Protein AF-A0A1G1JTP4-F1 (afdb_monomer)

pLDDT: mean 82.3, std 13.83, range [36.94, 96.62]

Radius of gyration: 21.4 Å; Cα contacts (8 Å, |Δi|>4): 480; chains: 1; bounding box: 62×41×63 Å

Mean predicted aligned error: 9.39 Å

Secondary structure (DSSP, 8-state):
-HHHHHHHHHHHHHHHHHHHS-EE-TTHHHHHHHHHHHHHTSEEEEES-EEETTTEEEESEEEEESSTTSPPEEE-SEEEEEEE--SSSS--EEEEEEEEEEEE-HHHHHTTT-TTTTTTGGGGSPEEEEEEEEEEEEETTEEEEEEEEEE-SSEEEEEEEEEETTEEEEEEEEEEE-HHHHTTS-HHHHTTSEE-STT-EEEEEEEETTEEEEEETTEEEEEEE--

Structure (mmCIF, N/CA/C/O backbone):
data_AF-A0A1G1JTP4-F1
#
_entry.id   AF-A0A1G1JTP4-F1
#
loop_
_atom_site.group_PDB
_atom_site.id
_atom_site.type_symbol
_atom_site.label_atom_id
_atom_site.label_alt_id
_atom_site.label_comp_id
_atom_site.label_asym_id
_atom_site.label_entity_id
_atom_site.label_seq_id
_atom_site.pdbx_PDB_ins_code
_atom_site.Cartn_x
_atom_site.Cartn_y
_atom_site.Cartn_z
_atom_site.occupancy
_atom_site.B_iso_or_equiv
_atom_site.auth_seq_id
_atom_site.auth_comp_id
_atom_site.auth_asym_id
_atom_site.auth_atom_id
_atom_site.pdbx_PDB_model_num
ATOM 1 N N . MET A 1 1 ? 39.383 2.742 -32.767 1.00 60.97 1 MET A N 1
ATOM 2 C CA . MET A 1 1 ? 38.829 3.990 -32.183 1.00 60.97 1 MET A CA 1
ATOM 3 C C . MET A 1 1 ? 37.513 4.452 -32.817 1.00 60.97 1 MET A C 1
ATOM 5 O O . MET A 1 1 ? 36.601 4.729 -32.057 1.00 60.97 1 MET A O 1
ATOM 9 N N . ARG A 1 2 ? 37.347 4.487 -34.152 1.00 68.12 2 ARG A N 1
ATOM 10 C CA . ARG A 1 2 ? 36.117 5.014 -34.799 1.00 68.12 2 ARG A CA 1
ATOM 11 C C . ARG A 1 2 ? 34.811 4.278 -34.439 1.00 68.12 2 ARG A C 1
ATOM 13 O O . ARG A 1 2 ? 33.794 4.927 -34.240 1.00 68.12 2 ARG A O 1
ATOM 20 N N . ILE A 1 3 ? 34.850 2.952 -34.289 1.00 78.31 3 ILE A N 1
ATOM 21 C CA . ILE A 1 3 ? 33.669 2.136 -33.933 1.00 78.31 3 ILE A CA 1
ATOM 22 C C . ILE A 1 3 ? 33.169 2.456 -32.515 1.00 78.31 3 ILE A C 1
ATOM 24 O O . ILE A 1 3 ? 31.969 2.576 -32.296 1.00 78.31 3 ILE A O 1
ATOM 28 N N . LEU A 1 4 ? 34.089 2.668 -31.568 1.00 78.38 4 LEU A N 1
ATOM 29 C CA . LEU A 1 4 ? 33.750 3.006 -30.184 1.00 78.38 4 LEU A CA 1
ATOM 30 C C . LEU A 1 4 ? 33.067 4.379 -30.095 1.00 78.38 4 LEU A C 1
ATOM 32 O O . LEU A 1 4 ? 32.073 4.526 -29.395 1.00 78.38 4 LEU A O 1
ATOM 36 N N . SER A 1 5 ? 33.554 5.366 -30.851 1.00 79.06 5 SER A N 1
ATOM 37 C CA . SER A 1 5 ? 32.953 6.704 -30.907 1.00 79.06 5 SER A CA 1
ATOM 38 C C . SER A 1 5 ? 31.545 6.693 -31.511 1.00 79.06 5 SER A C 1
ATOM 40 O O . SER A 1 5 ? 30.666 7.386 -31.007 1.00 79.06 5 SER A O 1
ATOM 42 N N . ILE A 1 6 ? 31.310 5.878 -32.547 1.00 82.62 6 ILE A N 1
ATOM 43 C CA . ILE A 1 6 ? 29.983 5.710 -33.161 1.00 82.62 6 ILE A CA 1
ATOM 44 C C . ILE A 1 6 ? 29.019 5.025 -32.185 1.00 82.62 6 ILE A C 1
ATOM 46 O O . ILE A 1 6 ? 27.882 5.466 -32.045 1.00 82.62 6 ILE A O 1
ATOM 50 N N . LEU A 1 7 ? 29.480 3.994 -31.469 1.00 79.12 7 LEU A N 1
ATOM 51 C CA . LEU A 1 7 ? 28.674 3.298 -30.467 1.00 79.12 7 LEU A CA 1
ATOM 52 C C . LEU A 1 7 ? 28.264 4.238 -29.323 1.00 79.12 7 LEU A C 1
ATOM 54 O O . LEU A 1 7 ? 27.100 4.268 -28.942 1.00 79.12 7 LEU A O 1
ATOM 58 N N . ILE A 1 8 ? 29.201 5.044 -28.813 1.00 81.69 8 ILE A N 1
ATOM 59 C CA . ILE A 1 8 ? 28.923 6.031 -27.760 1.00 81.69 8 ILE A CA 1
ATOM 60 C C . ILE A 1 8 ? 27.914 7.071 -28.253 1.00 81.69 8 ILE A C 1
ATOM 62 O O . ILE A 1 8 ? 26.954 7.357 -27.546 1.00 81.69 8 ILE A O 1
ATOM 66 N N . LEU A 1 9 ? 28.090 7.608 -29.465 1.00 84.75 9 LEU A N 1
ATOM 67 C CA . LEU A 1 9 ? 27.164 8.590 -30.031 1.00 84.75 9 LEU A CA 1
ATOM 68 C C . LEU A 1 9 ? 25.756 8.005 -30.197 1.00 84.75 9 LEU A C 1
ATOM 70 O O . LEU A 1 9 ? 24.780 8.665 -29.853 1.00 84.75 9 LEU A O 1
ATOM 74 N N . LEU A 1 10 ? 25.652 6.761 -30.672 1.00 81.31 10 LEU A N 1
ATOM 75 C CA . LEU A 1 10 ? 24.381 6.056 -30.811 1.00 81.31 10 LEU A CA 1
ATOM 76 C C . LEU A 1 10 ? 23.706 5.857 -29.450 1.00 81.31 10 LEU A C 1
ATOM 78 O O . LEU A 1 10 ? 22.522 6.142 -29.314 1.00 81.31 10 LEU A O 1
ATOM 82 N N . VAL A 1 11 ? 24.457 5.431 -28.431 1.00 79.19 11 VAL A N 1
ATOM 83 C CA . VAL A 1 11 ? 23.941 5.283 -27.064 1.00 79.19 11 VAL A CA 1
ATOM 84 C C . VAL A 1 11 ? 23.467 6.629 -26.523 1.00 79.19 11 VAL A C 1
ATOM 86 O O . VAL A 1 11 ? 22.353 6.714 -26.024 1.00 79.19 11 VAL A O 1
ATOM 89 N N . VAL A 1 12 ? 24.250 7.700 -26.670 1.00 77.75 12 VAL A N 1
ATOM 90 C CA . VAL A 1 12 ? 23.860 9.047 -26.221 1.00 77.75 12 VAL A CA 1
ATOM 91 C C . VAL A 1 12 ? 22.608 9.538 -26.949 1.00 77.75 12 VAL A C 1
ATOM 93 O O . VAL A 1 12 ? 21.713 10.086 -26.311 1.00 77.75 12 VAL A O 1
ATOM 96 N N . LEU A 1 13 ? 22.505 9.312 -28.261 1.00 79.62 13 LEU A N 1
ATOM 97 C CA . LEU A 1 13 ? 21.336 9.695 -29.050 1.00 79.62 13 LEU A CA 1
ATOM 98 C C . LEU A 1 13 ? 20.090 8.914 -28.620 1.00 79.62 13 LEU A C 1
ATOM 100 O O . LEU A 1 13 ? 19.035 9.511 -28.436 1.00 79.62 13 LEU A O 1
ATOM 104 N N . LEU A 1 14 ? 20.215 7.600 -28.413 1.00 71.88 14 LEU A N 1
ATOM 105 C CA . LEU A 1 14 ? 19.134 6.760 -27.900 1.00 71.88 14 LEU A CA 1
ATOM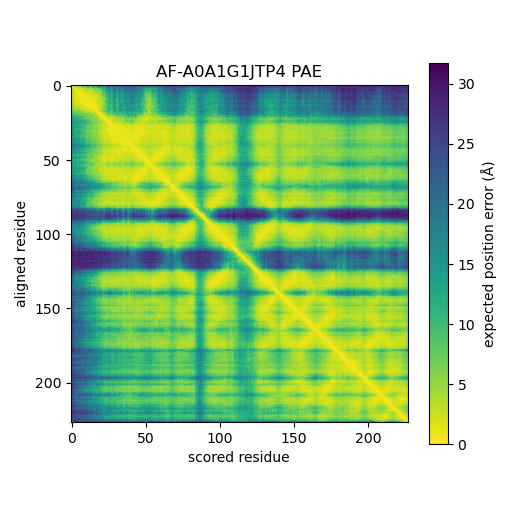 106 C C . LEU A 1 14 ? 18.712 7.205 -26.497 1.00 71.88 14 LEU A C 1
ATOM 108 O O . LEU A 1 14 ? 17.518 7.278 -26.224 1.00 71.88 14 LEU A O 1
ATOM 112 N N . LEU A 1 15 ? 19.675 7.574 -25.644 1.00 71.12 15 LEU A N 1
ATOM 113 C CA . LEU A 1 15 ? 19.404 8.086 -24.302 1.00 71.12 15 LEU A CA 1
ATOM 114 C C . LEU A 1 15 ? 18.702 9.454 -24.313 1.00 71.12 15 LEU A C 1
ATOM 116 O O . LEU A 1 15 ? 17.874 9.745 -23.447 1.00 71.12 15 LEU A O 1
ATOM 120 N N . ALA A 1 16 ? 19.045 10.304 -25.282 1.00 72.56 16 ALA A N 1
ATOM 121 C CA . ALA A 1 16 ? 18.412 11.600 -25.480 1.00 72.56 16 ALA A CA 1
ATOM 122 C C . ALA A 1 16 ? 17.002 11.452 -26.071 1.00 72.56 16 ALA A C 1
ATOM 124 O O . ALA A 1 16 ? 16.076 12.117 -25.614 1.00 72.56 16 ALA A O 1
ATOM 125 N N . LEU A 1 17 ? 16.814 10.560 -27.047 1.00 71.00 17 LEU A N 1
ATOM 126 C CA . LEU A 1 17 ? 15.519 10.291 -27.679 1.00 71.00 17 LEU A CA 1
ATOM 127 C C . LEU A 1 17 ? 14.509 9.710 -26.692 1.00 71.00 17 LEU A C 1
ATOM 129 O O . LEU A 1 17 ? 13.357 10.131 -26.690 1.00 71.00 17 LEU A O 1
ATOM 133 N N . SER A 1 18 ? 14.931 8.824 -25.797 1.00 67.25 18 SER A N 1
ATOM 134 C CA . SER A 1 18 ? 14.068 8.270 -24.748 1.00 67.25 18 SER A CA 1
ATOM 135 C C . SER A 1 18 ? 13.715 9.250 -23.622 1.00 67.25 18 SER A C 1
ATOM 137 O O . SER A 1 18 ? 12.900 8.947 -22.750 1.00 67.25 18 SER A O 1
ATOM 139 N N . TYR A 1 19 ? 14.302 10.450 -23.619 1.00 73.00 19 TYR A N 1
ATOM 140 C CA . TYR A 1 19 ? 13.759 11.541 -22.814 1.00 73.00 19 TYR A CA 1
ATOM 141 C C . TYR A 1 19 ? 12.408 12.022 -23.370 1.00 73.00 19 TYR A C 1
ATOM 143 O O . TYR A 1 19 ? 11.535 12.433 -22.602 1.00 73.00 19 TYR A O 1
ATOM 151 N N . TRP A 1 20 ? 12.240 11.959 -24.695 1.00 72.44 20 TRP A N 1
ATOM 152 C CA . TRP A 1 20 ? 11.081 12.469 -25.433 1.00 72.44 20 TRP A CA 1
ATOM 153 C C . TRP A 1 20 ? 10.088 11.378 -25.833 1.00 72.44 20 TRP A C 1
ATOM 155 O O . TRP A 1 20 ? 8.888 11.641 -25.861 1.00 72.44 20 TRP A O 1
ATOM 165 N N . LEU A 1 21 ? 10.573 10.170 -26.117 1.00 80.12 21 LEU A N 1
ATOM 166 C CA . LEU A 1 21 ? 9.765 9.006 -26.462 1.00 80.12 21 LEU A CA 1
ATOM 167 C C . LEU A 1 21 ? 9.694 8.036 -25.277 1.00 80.12 21 LEU A C 1
ATOM 169 O O . LEU A 1 21 ? 10.722 7.805 -24.633 1.00 80.12 21 LEU A O 1
ATOM 173 N N . PRO A 1 22 ? 8.518 7.453 -24.986 1.00 82.00 22 PRO A N 1
ATOM 174 C CA . PRO A 1 22 ? 8.425 6.413 -23.977 1.00 82.00 22 PRO A CA 1
ATOM 175 C C . PRO A 1 22 ? 9.269 5.205 -24.401 1.00 82.00 22 PRO A C 1
ATOM 177 O O . PRO A 1 22 ? 9.259 4.794 -25.562 1.00 82.00 22 PRO A O 1
ATOM 180 N N . ILE A 1 23 ? 10.024 4.646 -23.457 1.00 84.50 23 ILE A N 1
ATOM 181 C CA . ILE A 1 23 ? 10.706 3.365 -23.651 1.00 84.50 23 ILE A CA 1
ATOM 182 C C . ILE A 1 23 ? 9.701 2.270 -23.320 1.00 84.50 23 ILE A C 1
ATOM 184 O O . ILE A 1 23 ? 9.199 2.226 -22.197 1.00 84.50 23 ILE A O 1
ATOM 188 N N . GLU A 1 24 ? 9.450 1.387 -24.282 1.00 88.31 24 GLU A N 1
ATOM 189 C CA . GLU A 1 24 ? 8.502 0.275 -24.186 1.00 88.31 24 GLU A CA 1
ATOM 190 C C . GLU A 1 24 ? 9.102 -0.978 -24.844 1.00 88.31 24 GLU A C 1
ATOM 192 O O . GLU A 1 24 ? 9.982 -0.883 -25.706 1.00 88.31 24 GLU A O 1
ATOM 197 N N . GLY A 1 25 ? 8.650 -2.165 -24.436 1.00 86.88 25 GLY A N 1
ATOM 198 C CA . GLY A 1 25 ? 9.032 -3.432 -25.063 1.00 86.88 25 GLY A CA 1
ATOM 199 C C . GLY A 1 25 ? 9.018 -4.618 -24.100 1.00 86.88 25 GLY A C 1
ATOM 200 O O . GLY A 1 25 ? 9.143 -4.450 -22.893 1.00 86.88 25 GLY A O 1
ATOM 201 N N . ALA A 1 26 ? 8.935 -5.838 -24.637 1.00 88.06 26 ALA A N 1
ATOM 202 C CA . ALA A 1 26 ? 8.796 -7.069 -23.843 1.00 88.06 26 ALA A CA 1
ATOM 203 C C . ALA A 1 26 ? 9.952 -7.337 -22.852 1.00 88.06 26 ALA A C 1
ATOM 205 O O . ALA A 1 26 ? 9.794 -8.086 -21.893 1.00 88.06 26 ALA A O 1
ATOM 206 N N . TRP A 1 27 ? 11.123 -6.730 -23.068 1.00 90.69 27 TRP A N 1
ATOM 207 C CA . TRP A 1 27 ? 12.270 -6.830 -22.158 1.00 90.69 27 TRP A CA 1
ATOM 208 C C . TRP A 1 27 ? 12.131 -5.935 -20.916 1.00 90.69 27 TRP A C 1
ATOM 210 O O . TRP A 1 27 ? 12.837 -6.138 -19.926 1.00 90.69 27 TRP A O 1
ATOM 220 N N . LEU A 1 28 ? 11.254 -4.932 -20.971 1.00 91.81 28 LEU A N 1
ATOM 221 C CA . LEU A 1 28 ? 11.147 -3.895 -19.956 1.00 91.81 28 LEU A CA 1
ATOM 222 C C . LEU A 1 28 ? 10.454 -4.408 -18.689 1.00 91.81 28 LEU A C 1
ATOM 224 O O . LEU A 1 28 ? 10.905 -4.109 -17.585 1.00 91.81 28 LEU A O 1
ATOM 228 N N . ASP A 1 29 ? 9.432 -5.244 -18.850 1.00 93.62 29 ASP A N 1
ATOM 229 C CA . ASP A 1 29 ? 8.692 -5.890 -17.763 1.00 93.62 29 ASP A CA 1
ATOM 230 C C . ASP A 1 29 ? 9.601 -6.700 -16.821 1.00 93.62 29 ASP A C 1
ATOM 232 O O . ASP A 1 29 ? 9.642 -6.392 -15.623 1.00 93.62 29 ASP A O 1
ATOM 236 N N . PRO A 1 30 ? 10.402 -7.682 -17.296 1.00 94.62 30 PRO A N 1
ATOM 237 C CA . PRO A 1 30 ? 11.302 -8.429 -16.420 1.00 94.62 30 PRO A CA 1
ATOM 238 C C . PRO A 1 30 ? 12.414 -7.547 -15.835 1.00 94.62 30 PRO A C 1
ATOM 240 O O . PRO A 1 30 ? 12.797 -7.736 -14.678 1.00 94.62 30 PRO A O 1
ATOM 243 N N . PHE A 1 31 ? 12.906 -6.552 -16.585 1.00 92.19 31 PHE A N 1
ATOM 244 C CA . PHE A 1 31 ? 13.916 -5.610 -16.094 1.00 92.19 31 PHE A CA 1
ATOM 245 C C . PHE A 1 31 ? 13.395 -4.778 -14.912 1.00 92.19 31 PHE A C 1
ATOM 247 O O . PHE A 1 31 ? 14.038 -4.708 -13.861 1.00 92.19 31 PHE A O 1
ATOM 254 N N . LEU A 1 32 ? 12.214 -4.176 -15.055 1.00 91.94 32 LEU A N 1
ATOM 255 C CA . LEU A 1 32 ? 11.588 -3.370 -14.011 1.00 91.94 32 LEU A CA 1
ATOM 256 C C . LEU A 1 32 ? 11.127 -4.216 -12.829 1.00 91.94 32 LEU A C 1
ATOM 258 O O . LEU A 1 32 ? 11.314 -3.800 -11.688 1.00 91.94 32 LEU A O 1
ATOM 262 N N . SER A 1 33 ? 10.606 -5.416 -13.080 1.00 92.94 33 SER A N 1
ATOM 263 C CA . SER A 1 33 ? 10.255 -6.385 -12.036 1.00 92.94 33 SER A CA 1
ATOM 264 C C . SER A 1 33 ? 11.464 -6.696 -11.151 1.00 92.94 33 SER A C 1
ATOM 266 O O . SER A 1 33 ? 11.393 -6.579 -9.925 1.00 92.94 33 SER A O 1
ATOM 268 N N . ALA A 1 34 ? 12.619 -6.993 -11.757 1.00 92.50 34 ALA A N 1
ATOM 269 C CA . ALA A 1 34 ? 13.863 -7.237 -11.029 1.00 92.50 34 ALA A CA 1
ATOM 270 C C . ALA A 1 34 ? 14.363 -5.983 -10.288 1.00 92.50 34 ALA A C 1
ATOM 272 O O . ALA A 1 34 ? 14.757 -6.064 -9.119 1.00 92.50 34 ALA A O 1
ATOM 273 N N . TYR A 1 35 ? 14.321 -4.815 -10.938 1.00 90.38 35 TYR A N 1
ATOM 274 C CA . TYR A 1 35 ? 14.736 -3.548 -10.334 1.00 90.38 35 TYR A CA 1
ATOM 275 C C . TYR A 1 35 ? 13.878 -3.185 -9.114 1.00 90.38 35 TYR A C 1
ATOM 277 O O . TYR A 1 35 ? 14.424 -2.909 -8.044 1.00 90.38 35 TYR A O 1
ATOM 285 N N . PHE A 1 36 ? 12.549 -3.223 -9.238 1.00 89.00 36 PHE A N 1
ATOM 286 C CA . PHE A 1 36 ? 11.629 -2.929 -8.141 1.00 89.00 36 PHE A CA 1
ATOM 287 C C . PHE A 1 36 ? 11.739 -3.955 -7.027 1.00 89.00 36 PHE A C 1
ATOM 289 O O . PHE A 1 36 ? 11.809 -3.562 -5.861 1.00 89.00 36 PHE A O 1
ATOM 296 N N . SER A 1 37 ? 11.863 -5.238 -7.368 1.00 88.81 37 SER A N 1
ATOM 297 C CA . SER A 1 37 ? 12.012 -6.273 -6.352 1.00 88.81 37 SER A CA 1
ATOM 298 C C . SER A 1 37 ? 13.253 -6.041 -5.491 1.00 88.81 37 SER A C 1
ATOM 300 O O . SER A 1 37 ? 13.191 -6.030 -4.261 1.00 88.81 37 SER A O 1
ATOM 302 N N . ARG A 1 38 ? 14.384 -5.726 -6.133 1.00 86.12 38 ARG A N 1
ATOM 303 C CA . ARG A 1 38 ? 15.628 -5.373 -5.440 1.00 86.12 38 ARG A CA 1
ATOM 304 C C . ARG A 1 38 ? 15.510 -4.069 -4.651 1.00 86.12 38 ARG A C 1
ATOM 306 O O . ARG A 1 38 ? 16.040 -3.977 -3.546 1.00 86.12 38 ARG A O 1
ATOM 313 N N . LYS A 1 39 ? 14.854 -3.050 -5.213 1.00 82.75 39 LYS A N 1
ATOM 314 C CA . LYS A 1 39 ? 14.726 -1.725 -4.591 1.00 82.75 39 LYS A CA 1
ATOM 315 C C . LYS A 1 39 ? 13.901 -1.767 -3.305 1.00 82.75 39 LYS A C 1
ATOM 317 O O . LYS A 1 39 ? 14.263 -1.086 -2.343 1.00 82.75 39 LYS A O 1
ATOM 322 N N . PHE A 1 40 ? 12.821 -2.544 -3.292 1.00 79.44 40 PHE A N 1
ATOM 323 C CA . PHE A 1 40 ? 11.889 -2.621 -2.164 1.00 79.44 40 PHE A CA 1
ATOM 324 C C . PHE A 1 40 ? 12.095 -3.843 -1.265 1.00 79.44 40 PHE A C 1
ATOM 326 O O . PHE A 1 40 ? 11.550 -3.867 -0.166 1.00 79.44 40 PHE A O 1
ATOM 333 N N . GLY A 1 41 ? 12.893 -4.828 -1.687 1.00 79.88 41 GLY A N 1
ATOM 334 C CA . GLY A 1 41 ? 13.137 -6.047 -0.912 1.00 79.88 41 GLY A CA 1
ATOM 335 C C . GLY A 1 41 ? 11.908 -6.956 -0.809 1.00 79.88 41 GLY A C 1
ATOM 336 O O . GLY A 1 41 ? 11.749 -7.650 0.190 1.00 79.88 41 GLY A O 1
ATOM 337 N N . ILE A 1 42 ? 11.033 -6.917 -1.814 1.00 84.19 42 ILE A N 1
ATOM 338 C CA . ILE A 1 42 ? 9.817 -7.736 -1.953 1.00 84.19 42 ILE A CA 1
ATOM 339 C C . ILE A 1 42 ? 9.737 -8.233 -3.395 1.00 84.19 42 ILE A C 1
ATOM 341 O O . ILE A 1 42 ? 10.404 -7.679 -4.259 1.00 84.19 42 ILE A O 1
ATOM 345 N N . ASN A 1 43 ? 8.926 -9.238 -3.692 1.00 89.62 43 ASN A N 1
ATOM 346 C CA . ASN A 1 43 ? 8.736 -9.682 -5.069 1.00 89.62 43 ASN A CA 1
ATOM 347 C C . ASN A 1 43 ? 7.710 -8.788 -5.765 1.00 89.62 43 ASN A C 1
ATOM 349 O O . ASN A 1 43 ? 6.573 -8.676 -5.305 1.00 89.62 43 ASN A O 1
ATOM 353 N N . VAL A 1 44 ? 8.110 -8.190 -6.882 1.00 92.00 44 VAL A N 1
ATOM 354 C CA . VAL A 1 44 ? 7.274 -7.348 -7.739 1.00 92.00 44 VAL A CA 1
ATOM 355 C C . VAL A 1 44 ? 7.364 -7.879 -9.165 1.00 92.00 44 VAL A C 1
ATOM 357 O O . VAL A 1 44 ? 8.460 -8.005 -9.704 1.00 92.00 44 VAL A O 1
ATOM 360 N N . SER A 1 45 ? 6.221 -8.183 -9.773 1.00 94.69 45 SER A N 1
ATOM 361 C CA . SER A 1 45 ? 6.095 -8.486 -11.203 1.00 94.69 45 SER A CA 1
ATOM 362 C C . SER A 1 45 ? 5.246 -7.399 -11.845 1.00 94.69 45 SER A C 1
ATOM 364 O O . SER A 1 45 ? 4.091 -7.253 -11.468 1.00 94.69 45 SER A O 1
ATOM 366 N N . VAL A 1 46 ? 5.815 -6.607 -12.749 1.00 94.94 46 VAL A N 1
ATOM 367 C CA . VAL A 1 46 ? 5.085 -5.581 -13.510 1.00 94.94 46 VAL A CA 1
ATOM 368 C C . VAL A 1 46 ? 4.799 -6.079 -14.918 1.00 94.94 46 VAL A C 1
ATOM 370 O O . VAL A 1 46 ? 5.626 -6.790 -15.486 1.00 94.94 46 VAL A O 1
ATOM 373 N N . HIS A 1 47 ? 3.660 -5.672 -15.474 1.00 95.31 47 HIS A N 1
ATOM 374 C CA . HIS A 1 47 ? 3.209 -6.094 -16.800 1.00 95.31 47 HIS A CA 1
ATOM 375 C C . HIS A 1 47 ? 2.845 -4.883 -17.665 1.00 95.31 47 HIS A C 1
ATOM 377 O O . HIS A 1 47 ? 2.189 -3.951 -17.183 1.00 95.31 47 HIS A O 1
ATOM 383 N N . HIS A 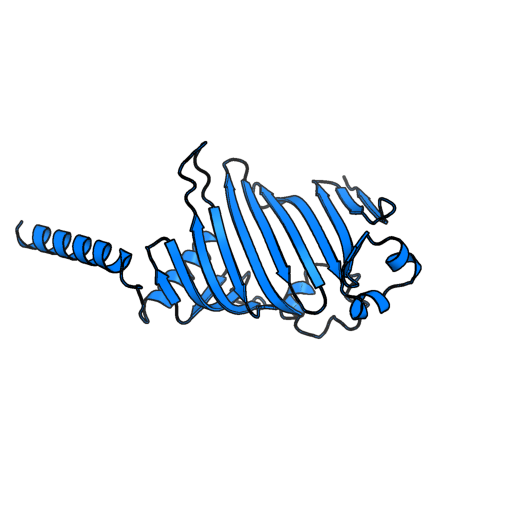1 48 ? 3.251 -4.920 -18.935 1.00 95.19 48 HIS A N 1
ATOM 384 C CA . HIS A 1 48 ? 3.095 -3.851 -19.927 1.00 95.19 48 HIS A CA 1
ATOM 385 C C . HIS A 1 48 ? 3.623 -2.506 -19.425 1.00 95.19 48 HIS A C 1
ATOM 387 O O . HIS A 1 48 ? 2.915 -1.500 -19.346 1.00 95.19 48 HIS A O 1
ATOM 393 N N . ALA A 1 49 ? 4.886 -2.496 -19.018 1.00 93.94 49 ALA A N 1
ATOM 394 C CA . ALA A 1 49 ? 5.514 -1.308 -18.492 1.00 93.94 49 ALA A CA 1
ATOM 395 C C . ALA A 1 49 ? 5.986 -0.358 -19.601 1.00 93.94 49 ALA A C 1
ATOM 397 O O . ALA A 1 49 ? 6.407 -0.768 -20.684 1.00 93.94 49 ALA A O 1
ATOM 398 N N . ARG A 1 50 ? 5.986 0.936 -19.278 1.00 93.69 50 ARG A N 1
ATOM 399 C CA . ARG A 1 50 ? 6.559 2.008 -20.097 1.00 93.69 50 ARG A CA 1
ATOM 400 C C . ARG A 1 50 ? 7.302 3.015 -19.233 1.00 93.69 50 ARG A C 1
ATOM 402 O O . ARG A 1 50 ? 6.821 3.398 -18.163 1.00 93.69 50 ARG A O 1
ATOM 409 N N . ILE A 1 51 ? 8.470 3.466 -19.682 1.00 89.50 51 ILE A N 1
ATOM 410 C CA . ILE A 1 51 ? 9.245 4.506 -18.994 1.00 89.50 51 ILE A CA 1
ATOM 411 C C . ILE A 1 51 ? 9.139 5.818 -19.761 1.00 89.50 51 ILE A C 1
ATOM 413 O O . ILE A 1 51 ? 9.547 5.912 -20.912 1.00 89.50 51 ILE A O 1
ATOM 417 N N . GLU A 1 52 ? 8.692 6.864 -19.077 1.00 88.62 52 GLU A N 1
ATOM 418 C CA . GLU A 1 52 ? 8.703 8.236 -19.563 1.00 88.62 52 GLU A CA 1
ATOM 419 C C . GLU A 1 52 ? 9.754 9.070 -18.823 1.00 88.62 52 GLU A C 1
ATOM 421 O O . GLU A 1 52 ? 9.863 9.046 -17.586 1.00 88.62 52 GLU A O 1
ATOM 426 N N . ARG A 1 53 ? 10.500 9.887 -19.580 1.00 83.75 53 ARG A N 1
ATOM 427 C CA . ARG A 1 53 ? 11.423 10.907 -19.046 1.00 83.75 53 ARG A CA 1
ATOM 428 C C . ARG A 1 53 ? 12.411 10.357 -18.011 1.00 83.75 53 ARG A C 1
ATOM 430 O O . ARG A 1 53 ? 12.776 11.074 -17.079 1.00 83.75 53 ARG A O 1
ATOM 437 N N . TRP A 1 54 ? 12.773 9.078 -18.121 1.00 81.12 54 TRP A N 1
ATOM 438 C CA . TRP A 1 54 ? 13.696 8.362 -17.228 1.00 81.12 54 TRP A CA 1
ATOM 439 C C . TRP A 1 54 ? 13.341 8.325 -15.735 1.00 81.12 54 TRP A C 1
ATOM 441 O O . TRP A 1 54 ? 14.114 7.817 -14.927 1.00 81.12 54 TRP A O 1
ATOM 451 N N . ARG A 1 55 ? 12.184 8.862 -15.346 1.00 85.50 55 ARG A N 1
ATOM 452 C CA . ARG A 1 55 ? 11.804 9.030 -13.937 1.00 85.50 55 ARG A CA 1
ATOM 453 C C . ARG A 1 55 ? 10.389 8.576 -13.636 1.00 85.50 55 ARG A C 1
ATOM 455 O O . ARG A 1 55 ? 10.040 8.491 -12.465 1.00 85.50 55 ARG A O 1
ATOM 462 N N . ARG A 1 56 ? 9.573 8.328 -14.663 1.00 90.94 56 ARG A N 1
ATOM 463 C CA . ARG A 1 56 ? 8.198 7.848 -14.534 1.00 90.94 56 ARG A CA 1
ATOM 464 C C . ARG A 1 56 ? 8.100 6.493 -15.189 1.00 90.94 56 ARG A C 1
ATOM 466 O O . ARG A 1 56 ? 8.440 6.350 -16.352 1.00 90.94 56 ARG A O 1
ATOM 473 N N . THR A 1 57 ? 7.667 5.507 -14.432 1.00 93.00 57 THR A N 1
ATOM 474 C CA . THR A 1 57 ? 7.375 4.170 -14.930 1.00 93.00 57 THR A CA 1
ATOM 475 C C . THR A 1 57 ? 5.886 3.946 -14.786 1.00 93.00 57 THR A C 1
ATOM 477 O O . THR A 1 57 ? 5.391 3.941 -13.664 1.00 93.00 57 THR A O 1
ATOM 480 N N . HIS A 1 58 ? 5.181 3.792 -15.896 1.00 95.75 58 HIS A N 1
ATOM 481 C CA . HIS A 1 58 ? 3.797 3.339 -15.896 1.00 95.75 58 HIS A CA 1
ATOM 482 C C . HIS A 1 58 ? 3.764 1.836 -16.159 1.00 95.75 58 HIS A C 1
ATOM 484 O O . HIS A 1 58 ? 4.688 1.298 -16.767 1.00 95.75 58 HIS A O 1
ATOM 490 N N . PHE A 1 59 ? 2.718 1.176 -15.691 1.00 95.62 59 PHE A N 1
ATOM 491 C CA . PHE A 1 59 ? 2.449 -0.237 -15.939 1.00 95.62 59 PHE A CA 1
ATOM 492 C C . PHE A 1 59 ? 0.941 -0.468 -15.893 1.00 95.62 59 PHE A C 1
ATOM 494 O O . PHE A 1 59 ? 0.234 0.234 -15.164 1.00 95.62 59 PHE A O 1
ATOM 501 N N . ASP A 1 60 ? 0.457 -1.449 -16.648 1.00 96.38 60 ASP A N 1
ATOM 502 C CA . ASP A 1 60 ? -0.974 -1.767 -16.702 1.00 96.38 60 ASP A CA 1
ATOM 503 C C . ASP A 1 60 ? -1.418 -2.610 -15.509 1.00 96.38 60 ASP A C 1
ATOM 505 O O . ASP A 1 60 ? -2.568 -2.535 -15.082 1.00 96.38 60 ASP A O 1
ATOM 509 N N . SER A 1 61 ? -0.511 -3.419 -14.963 1.00 96.62 61 SER A N 1
ATOM 510 C CA . SER A 1 61 ? -0.751 -4.179 -13.739 1.00 96.62 61 SER A CA 1
ATOM 511 C C . SER A 1 61 ? 0.548 -4.547 -13.034 1.00 96.62 61 SER A C 1
ATOM 513 O O . SER A 1 61 ? 1.637 -4.506 -13.619 1.00 96.62 61 SER A O 1
ATOM 515 N N . ALA A 1 62 ? 0.430 -4.893 -11.754 1.00 95.62 62 ALA A N 1
ATOM 516 C CA . ALA A 1 62 ? 1.542 -5.410 -10.973 1.00 95.62 62 ALA A CA 1
ATOM 517 C C . ALA A 1 62 ? 1.085 -6.455 -9.952 1.00 95.62 62 ALA A C 1
ATOM 519 O O . ALA A 1 62 ? 0.092 -6.257 -9.255 1.00 95.62 62 ALA A O 1
ATOM 520 N N . ASP A 1 63 ? 1.865 -7.521 -9.802 1.00 94.44 63 ASP A N 1
ATOM 521 C CA . ASP A 1 63 ? 1.717 -8.505 -8.735 1.00 94.44 63 ASP A CA 1
ATOM 522 C C . ASP A 1 63 ? 2.803 -8.301 -7.679 1.00 94.44 63 ASP A C 1
ATOM 524 O O . ASP A 1 63 ? 3.991 -8.201 -7.998 1.00 94.44 63 ASP A O 1
ATOM 528 N N . ILE A 1 64 ? 2.411 -8.258 -6.407 1.00 91.50 64 ILE A N 1
ATOM 529 C CA . ILE A 1 64 ? 3.313 -7.965 -5.289 1.00 91.50 64 ILE A CA 1
ATOM 530 C C . ILE A 1 64 ? 3.188 -9.052 -4.227 1.00 91.50 64 ILE A C 1
ATOM 532 O O . ILE A 1 64 ? 2.092 -9.377 -3.783 1.00 91.50 64 ILE A O 1
ATOM 536 N N . SER A 1 65 ? 4.310 -9.600 -3.770 1.00 87.94 65 SER A N 1
ATOM 537 C CA . SER A 1 65 ? 4.339 -10.612 -2.708 1.00 87.94 65 SER A CA 1
ATOM 538 C C . SER A 1 65 ? 5.564 -10.451 -1.810 1.00 87.94 65 SER A C 1
ATOM 540 O O . SER A 1 65 ? 6.607 -9.959 -2.235 1.00 87.94 65 SER A O 1
ATOM 542 N N . ALA A 1 66 ? 5.448 -10.846 -0.542 1.00 80.56 66 ALA A N 1
ATOM 543 C CA . ALA A 1 66 ? 6.560 -10.758 0.409 1.00 80.56 66 ALA A CA 1
ATOM 544 C C . ALA A 1 66 ? 7.616 -11.857 0.178 1.00 80.56 66 ALA A C 1
ATOM 546 O O . ALA A 1 66 ? 8.793 -11.660 0.458 1.00 80.56 66 ALA A O 1
ATOM 547 N N . ALA A 1 67 ? 7.183 -13.010 -0.333 1.00 78.88 67 ALA A N 1
ATOM 548 C CA . ALA A 1 67 ? 7.992 -14.179 -0.666 1.00 78.88 67 ALA A CA 1
ATOM 549 C C . ALA A 1 67 ? 7.363 -14.947 -1.852 1.00 78.88 67 ALA A C 1
ATOM 551 O O . ALA A 1 67 ? 6.172 -14.751 -2.115 1.00 78.88 67 ALA A O 1
ATOM 552 N N . PRO A 1 68 ? 8.112 -15.816 -2.564 1.00 75.38 68 PRO A N 1
ATOM 553 C CA . PRO A 1 68 ? 7.620 -16.511 -3.762 1.00 75.38 68 PRO A CA 1
ATOM 554 C C . PRO A 1 68 ? 6.314 -17.291 -3.548 1.00 75.38 68 PRO A C 1
ATOM 556 O O . PRO A 1 68 ? 5.411 -17.200 -4.374 1.00 75.38 68 PRO A O 1
ATOM 559 N N . ASP A 1 69 ? 6.184 -17.951 -2.395 1.00 79.00 69 ASP A N 1
ATOM 560 C CA . ASP A 1 69 ? 5.017 -18.771 -2.032 1.00 79.00 69 ASP A CA 1
ATOM 561 C C . ASP A 1 69 ? 4.004 -18.024 -1.143 1.00 79.00 69 ASP A C 1
ATOM 563 O O . ASP A 1 69 ? 3.145 -18.626 -0.498 1.00 79.00 69 ASP A O 1
ATOM 567 N N . SER A 1 70 ? 4.124 -16.697 -1.039 1.00 78.50 70 SER A N 1
ATOM 568 C CA . SER A 1 70 ? 3.200 -15.883 -0.243 1.00 78.50 70 SER A CA 1
ATOM 569 C C . SER A 1 70 ? 2.020 -15.375 -1.082 1.00 78.50 70 SER A C 1
ATOM 571 O O . SER A 1 70 ? 2.161 -15.220 -2.298 1.00 78.50 70 SER A O 1
ATOM 573 N N . PRO A 1 71 ? 0.863 -15.079 -0.455 1.00 81.06 71 PRO A N 1
ATOM 574 C CA . PRO A 1 71 ? -0.269 -14.482 -1.154 1.00 81.06 71 PRO A CA 1
ATOM 575 C C . PRO A 1 71 ? 0.148 -13.234 -1.937 1.00 81.06 71 PRO A C 1
ATOM 577 O O . PRO A 1 71 ? 0.860 -12.373 -1.411 1.00 81.06 71 PRO A O 1
ATOM 580 N N . LYS A 1 72 ? -0.306 -13.145 -3.190 1.00 88.06 72 LYS A N 1
ATOM 581 C CA . LYS A 1 72 ? 0.000 -12.031 -4.090 1.00 88.06 72 LYS A CA 1
ATOM 582 C C . LYS A 1 72 ? -1.084 -10.964 -3.999 1.00 88.06 72 LYS A C 1
ATOM 584 O O . LYS A 1 72 ? -2.269 -11.269 -4.093 1.00 88.06 72 LYS A O 1
ATOM 589 N N . LEU A 1 73 ? -0.668 -9.718 -3.828 1.00 89.94 73 LEU A N 1
ATOM 590 C CA . LEU A 1 73 ? -1.492 -8.550 -4.109 1.00 89.94 73 LEU A CA 1
ATOM 591 C C . LEU A 1 73 ? -1.496 -8.342 -5.617 1.00 89.94 73 LEU A C 1
ATOM 593 O O . LEU A 1 73 ? -0.426 -8.383 -6.220 1.00 89.94 73 LEU A O 1
ATOM 597 N N . HIS A 1 74 ? -2.659 -8.077 -6.193 1.00 93.56 74 HIS A N 1
ATOM 598 C CA . HIS A 1 74 ? -2.767 -7.722 -7.603 1.00 93.56 74 HIS A CA 1
ATOM 599 C C . HIS A 1 74 ? -3.202 -6.267 -7.731 1.00 93.56 74 HIS A C 1
ATOM 601 O O . HIS A 1 74 ? -4.177 -5.865 -7.105 1.00 93.56 74 HIS A O 1
ATOM 607 N N . SER A 1 75 ? -2.486 -5.483 -8.524 1.00 95.19 75 SER A N 1
ATOM 608 C CA . SER A 1 75 ? -2.820 -4.106 -8.880 1.00 95.19 75 SER A CA 1
ATOM 609 C C . SER A 1 75 ? -3.208 -4.045 -10.346 1.00 95.19 75 SER A C 1
ATOM 611 O O . SER A 1 75 ? -2.529 -4.646 -11.177 1.00 95.19 75 SER A O 1
ATOM 613 N N . GLY A 1 76 ? -4.214 -3.231 -10.661 1.00 95.75 76 GLY A N 1
ATOM 614 C CA . GLY A 1 76 ? -4.404 -2.697 -12.004 1.00 95.75 76 GLY A CA 1
ATOM 615 C C . GLY A 1 76 ? -3.371 -1.602 -12.320 1.00 95.75 76 GLY A C 1
ATOM 616 O O . GLY A 1 76 ? -2.246 -1.654 -11.796 1.00 95.75 76 GLY A O 1
ATOM 617 N N . PRO A 1 77 ? -3.736 -0.597 -13.138 1.00 96.62 77 PRO A N 1
ATOM 618 C CA . PRO A 1 77 ? -2.795 0.402 -13.623 1.00 96.62 77 PRO A CA 1
ATOM 619 C C . PRO A 1 77 ? -2.057 1.125 -12.503 1.00 96.62 77 PRO A C 1
ATOM 621 O O . PRO A 1 77 ? -2.603 1.407 -11.432 1.00 96.62 77 PRO A O 1
ATOM 624 N N . GLY A 1 78 ? -0.800 1.462 -12.760 1.00 95.69 78 GLY A N 1
ATOM 625 C CA . GLY A 1 78 ? 0.010 2.159 -11.782 1.00 95.69 78 GLY A CA 1
ATOM 626 C C . GLY A 1 78 ? 1.123 3.006 -12.372 1.00 95.69 78 GLY A C 1
ATOM 627 O O . GLY A 1 78 ? 1.403 3.027 -13.571 1.00 95.69 78 GLY A O 1
ATOM 628 N N . LEU A 1 79 ? 1.728 3.773 -11.474 1.00 95.12 79 LEU A N 1
ATOM 629 C CA . LEU A 1 79 ? 2.792 4.719 -11.748 1.00 95.12 79 LEU A CA 1
ATOM 630 C C . LEU A 1 79 ? 3.807 4.676 -10.614 1.00 95.12 79 LEU A C 1
ATOM 632 O O . LEU A 1 79 ? 3.464 4.815 -9.443 1.00 95.12 79 LEU A O 1
ATOM 636 N N . MET A 1 80 ? 5.079 4.610 -10.974 1.00 92.44 80 MET A N 1
ATOM 637 C CA . MET A 1 80 ? 6.185 4.924 -10.089 1.00 92.44 80 MET A CA 1
ATOM 638 C C . MET A 1 80 ? 6.929 6.156 -10.586 1.00 92.44 80 MET A C 1
ATOM 640 O O . MET A 1 80 ? 7.401 6.188 -11.719 1.00 92.44 80 MET A O 1
ATOM 644 N N . GLU A 1 81 ? 7.061 7.168 -9.735 1.00 91.69 81 GLU A N 1
ATOM 645 C CA . GLU A 1 81 ? 7.789 8.398 -10.029 1.00 91.69 81 GLU A CA 1
ATOM 646 C C . GLU A 1 81 ? 8.973 8.567 -9.072 1.00 91.69 81 GLU A C 1
ATOM 648 O O . GLU A 1 81 ? 8.812 8.630 -7.852 1.00 91.69 81 GLU A O 1
ATOM 653 N N . LEU A 1 82 ? 10.173 8.681 -9.638 1.00 86.06 82 LEU A N 1
ATOM 654 C CA . LEU A 1 82 ? 11.387 9.047 -8.921 1.00 86.06 82 LEU A CA 1
ATOM 655 C C . LEU A 1 82 ? 11.455 10.571 -8.816 1.00 86.06 82 LEU A C 1
ATOM 657 O O . LEU A 1 82 ? 11.695 11.273 -9.803 1.00 86.06 82 LEU A O 1
ATOM 661 N N . LYS A 1 83 ? 11.244 11.091 -7.609 1.00 80.81 83 LYS A N 1
ATOM 662 C CA . LYS A 1 83 ? 11.406 12.508 -7.301 1.00 80.81 83 LYS A CA 1
ATOM 663 C C . LYS A 1 83 ? 12.777 12.727 -6.676 1.00 80.81 83 LYS A C 1
ATOM 665 O O . LYS A 1 83 ? 13.012 12.420 -5.511 1.00 80.81 83 LYS A O 1
ATOM 670 N N . ALA A 1 84 ? 13.683 13.304 -7.457 1.00 63.22 84 ALA A N 1
ATOM 671 C CA . ALA A 1 84 ? 14.833 13.997 -6.896 1.00 63.22 84 ALA A CA 1
ATOM 672 C C . ALA A 1 84 ? 14.362 15.395 -6.472 1.00 63.22 84 ALA A C 1
ATOM 674 O O . ALA A 1 84 ? 13.949 16.179 -7.327 1.00 63.22 84 ALA A O 1
ATOM 675 N N . PHE A 1 85 ? 14.380 15.713 -5.176 1.00 48.91 85 PHE A N 1
ATOM 676 C CA . PHE A 1 85 ? 14.209 17.095 -4.714 1.00 48.91 85 PHE A CA 1
ATOM 677 C C . PHE A 1 85 ? 15.545 17.829 -4.916 1.00 48.91 85 PHE A C 1
ATOM 679 O O . PHE A 1 85 ? 16.492 17.528 -4.192 1.00 48.91 85 PHE A O 1
ATOM 686 N N . PRO A 1 86 ? 15.682 18.777 -5.868 1.00 41.72 86 PRO A N 1
ATOM 687 C CA . PRO A 1 86 ? 16.991 19.353 -6.169 1.00 41.72 86 PRO A CA 1
ATOM 688 C C . PRO A 1 86 ? 17.342 20.562 -5.294 1.00 41.72 86 PRO A C 1
ATOM 690 O O . PRO A 1 86 ? 18.435 21.100 -5.420 1.00 41.72 86 PRO A O 1
ATOM 693 N N . PHE A 1 87 ? 16.458 21.022 -4.404 1.00 41.94 87 PHE A N 1
ATOM 694 C CA . PHE A 1 87 ? 16.683 22.274 -3.686 1.00 41.94 87 PHE A CA 1
ATOM 695 C C . PHE A 1 87 ? 16.308 22.148 -2.213 1.00 41.94 87 PHE A C 1
ATOM 697 O O . PHE A 1 87 ? 15.133 22.069 -1.869 1.00 41.94 87 PHE A O 1
ATOM 704 N N . ARG A 1 88 ? 17.349 22.209 -1.373 1.00 40.62 88 ARG A N 1
ATOM 705 C CA . ARG A 1 88 ? 17.395 22.141 0.098 1.00 40.62 88 ARG A CA 1
ATOM 706 C C . ARG A 1 88 ? 17.588 20.736 0.679 1.00 40.62 88 ARG A C 1
ATOM 708 O O . ARG A 1 88 ? 16.656 19.969 0.877 1.00 40.62 88 ARG A O 1
ATOM 715 N N . THR A 1 89 ? 18.841 20.515 1.080 1.00 39.12 89 THR A N 1
ATOM 716 C CA . THR A 1 89 ? 19.338 19.567 2.093 1.00 39.12 89 THR A CA 1
ATOM 717 C C . THR A 1 89 ? 19.398 18.075 1.726 1.00 39.12 89 THR A C 1
ATOM 719 O O . THR A 1 89 ? 18.407 17.361 1.765 1.00 39.12 89 THR A O 1
ATOM 722 N N . GLN A 1 90 ? 20.632 17.618 1.465 1.00 48.28 90 GLN A N 1
ATOM 723 C CA . GLN A 1 90 ? 21.174 16.297 1.821 1.00 48.28 90 GLN A CA 1
ATOM 724 C C . GLN A 1 90 ? 20.356 15.059 1.395 1.00 48.28 90 GLN A C 1
ATOM 726 O O . GLN A 1 90 ? 19.591 14.504 2.176 1.00 48.28 90 GLN A O 1
ATOM 731 N N . GLY A 1 91 ? 20.601 14.565 0.175 1.00 53.47 91 GLY A N 1
ATOM 732 C CA . GLY A 1 91 ? 20.578 13.122 -0.126 1.00 53.47 91 GLY A CA 1
ATOM 733 C C . GLY A 1 91 ? 19.261 12.352 0.041 1.00 53.47 91 GLY A C 1
ATOM 734 O O . GLY A 1 91 ? 19.296 11.125 0.095 1.00 53.47 91 GLY A O 1
ATOM 735 N N . ARG A 1 92 ? 18.105 13.018 0.136 1.00 62.56 92 ARG A N 1
ATOM 736 C CA . ARG A 1 92 ? 16.809 12.335 0.263 1.00 62.56 92 ARG A CA 1
ATOM 737 C C . ARG A 1 92 ? 16.233 11.987 -1.104 1.00 62.56 92 ARG A C 1
ATOM 739 O O . ARG A 1 92 ? 15.744 12.854 -1.824 1.00 62.56 92 ARG A O 1
ATOM 746 N N . GLU A 1 93 ? 16.262 10.701 -1.429 1.00 75.88 93 GLU A N 1
ATOM 747 C CA . GLU A 1 93 ? 15.518 10.141 -2.553 1.00 75.88 93 GLU A CA 1
ATOM 748 C C . GLU A 1 93 ? 14.061 9.913 -2.140 1.00 75.88 93 GLU A C 1
ATOM 750 O O . GLU A 1 93 ? 13.791 9.233 -1.142 1.00 75.88 93 GLU A O 1
ATOM 755 N N . GLU A 1 94 ? 13.122 10.463 -2.912 1.00 84.81 94 GLU A N 1
ATOM 756 C CA . GLU A 1 94 ? 11.697 10.180 -2.774 1.00 84.81 94 GLU A CA 1
ATOM 757 C C . GLU A 1 94 ? 11.212 9.376 -3.987 1.00 84.81 94 GLU A C 1
ATOM 759 O O . GLU A 1 94 ? 11.469 9.707 -5.143 1.00 84.81 94 GLU A O 1
ATOM 764 N N . THR A 1 95 ? 10.496 8.289 -3.727 1.00 89.19 95 THR A N 1
ATOM 765 C CA . THR A 1 95 ? 9.796 7.503 -4.742 1.00 89.19 95 THR A CA 1
ATOM 766 C C . THR A 1 95 ? 8.308 7.549 -4.445 1.00 89.19 95 THR A C 1
ATOM 768 O O . THR A 1 95 ? 7.879 7.135 -3.372 1.00 89.19 95 THR A O 1
ATOM 771 N N . VAL A 1 96 ? 7.515 8.042 -5.389 1.00 92.19 96 VAL A N 1
ATOM 772 C CA . VAL A 1 96 ? 6.054 8.015 -5.301 1.00 92.19 96 VAL A CA 1
ATOM 773 C C . VAL A 1 96 ? 5.550 6.812 -6.083 1.00 92.19 96 VAL A C 1
ATOM 775 O O . VAL A 1 96 ? 5.917 6.635 -7.238 1.00 92.19 96 VAL A O 1
ATOM 778 N N . VAL A 1 97 ? 4.705 6.000 -5.462 1.00 92.81 97 VAL A N 1
ATOM 779 C CA . VAL A 1 97 ? 4.029 4.856 -6.075 1.00 92.81 97 VAL A CA 1
ATOM 780 C C . VAL A 1 97 ? 2.531 5.127 -6.048 1.00 92.81 97 VAL A C 1
ATOM 782 O O . VAL A 1 97 ? 1.981 5.460 -4.999 1.00 92.81 97 VAL A O 1
ATOM 785 N N . VAL A 1 98 ? 1.878 5.005 -7.196 1.00 95.62 98 VAL A N 1
ATOM 786 C CA . VAL A 1 98 ? 0.426 5.061 -7.366 1.00 95.62 98 VAL A CA 1
ATOM 787 C C . VAL A 1 98 ? -0.011 3.737 -7.973 1.00 95.62 98 VAL A C 1
ATOM 789 O O . VAL A 1 98 ? 0.592 3.285 -8.941 1.00 95.62 98 VAL A O 1
ATOM 792 N N . MET A 1 99 ? -1.031 3.119 -7.398 1.00 95.56 99 MET A N 1
ATOM 793 C CA . MET A 1 99 ? -1.625 1.871 -7.867 1.00 95.56 99 MET A CA 1
ATOM 794 C C . MET A 1 99 ? -3.141 1.991 -7.794 1.00 95.56 99 MET A C 1
ATOM 796 O O . MET A 1 99 ? -3.669 2.561 -6.835 1.00 95.56 99 MET A O 1
ATOM 800 N N . GLU A 1 100 ? -3.828 1.472 -8.800 1.00 96.06 100 GLU A N 1
ATOM 801 C CA . GLU A 1 100 ? -5.284 1.498 -8.915 1.00 96.06 100 GLU A CA 1
ATOM 802 C C . GLU A 1 100 ? -5.843 0.075 -8.906 1.00 96.06 100 GLU A C 1
ATOM 804 O O . GLU A 1 100 ? -5.172 -0.873 -9.317 1.00 96.06 100 GLU A O 1
ATOM 809 N N . ASN A 1 101 ? -7.082 -0.080 -8.436 1.00 94.25 101 ASN A N 1
ATOM 810 C CA . ASN A 1 101 ? -7.802 -1.360 -8.408 1.00 94.25 101 ASN A CA 1
ATOM 811 C C . ASN A 1 101 ? -7.004 -2.489 -7.728 1.00 94.25 101 ASN A C 1
ATOM 813 O O . ASN A 1 101 ? -6.919 -3.615 -8.223 1.00 94.25 101 ASN A O 1
ATOM 817 N N . LEU A 1 102 ? -6.385 -2.178 -6.591 1.00 91.62 102 LEU A N 1
ATOM 818 C CA . LEU A 1 102 ? -5.590 -3.124 -5.827 1.00 91.62 102 LEU A CA 1
ATOM 819 C C . LEU A 1 102 ? -6.507 -4.132 -5.126 1.00 91.62 102 LEU A C 1
ATOM 821 O O . LEU A 1 102 ? -7.380 -3.770 -4.341 1.00 91.62 102 LEU A O 1
ATOM 825 N N . THR A 1 103 ? -6.259 -5.411 -5.365 1.00 90.81 103 THR A N 1
ATOM 826 C CA . THR A 1 103 ? -6.940 -6.533 -4.726 1.00 90.81 103 THR A CA 1
ATOM 827 C C . THR A 1 103 ? -5.998 -7.193 -3.728 1.00 90.81 103 THR A C 1
ATOM 829 O O . THR A 1 103 ? -4.932 -7.701 -4.083 1.00 90.81 103 THR A O 1
ATOM 832 N N . VAL A 1 104 ? -6.397 -7.183 -2.458 1.00 85.19 104 VAL A N 1
ATOM 833 C CA . VAL A 1 104 ? -5.668 -7.794 -1.345 1.00 85.19 104 VAL A CA 1
ATOM 834 C C . VAL A 1 104 ? -6.406 -9.076 -0.945 1.00 85.19 104 VAL A C 1
ATOM 836 O O . VAL A 1 104 ? -7.500 -8.992 -0.379 1.00 85.19 104 VAL A O 1
ATOM 839 N N . PRO A 1 105 ? -5.857 -10.272 -1.217 1.00 84.38 105 PRO A N 1
ATOM 840 C CA . PRO A 1 105 ? -6.517 -11.517 -0.853 1.00 84.38 105 PRO A CA 1
ATOM 841 C C . PRO A 1 105 ? -6.629 -11.645 0.667 1.00 84.38 105 PRO A C 1
ATOM 843 O O . PRO A 1 105 ? -5.761 -11.178 1.410 1.00 84.38 105 PRO A O 1
ATOM 846 N N . ALA A 1 106 ? -7.683 -12.320 1.130 1.00 78.06 106 ALA A N 1
ATOM 847 C CA . ALA A 1 106 ? -7.988 -12.448 2.552 1.00 78.06 106 ALA A CA 1
ATOM 848 C C . ALA A 1 106 ? -6.806 -12.980 3.378 1.00 78.06 106 ALA A C 1
ATOM 850 O O . ALA A 1 106 ? -6.463 -12.463 4.445 1.00 78.06 106 ALA A O 1
ATOM 851 N N . ASP A 1 107 ? -6.106 -13.969 2.831 1.00 76.75 107 ASP A N 1
ATOM 852 C CA . ASP A 1 107 ? -4.986 -14.631 3.496 1.00 76.75 107 ASP A CA 1
ATOM 853 C C . ASP A 1 107 ? -3.767 -13.721 3.702 1.00 76.75 107 ASP A C 1
ATOM 855 O O . ASP A 1 107 ? -2.937 -13.993 4.574 1.00 76.75 107 ASP A O 1
ATOM 859 N N . PHE A 1 108 ? -3.674 -12.613 2.957 1.00 73.50 108 PHE A N 1
ATOM 860 C CA . PHE A 1 108 ? -2.621 -11.616 3.132 1.00 73.50 108 PHE A CA 1
ATOM 861 C C . PHE A 1 108 ? -2.762 -10.879 4.469 1.00 73.50 108 PHE A C 1
ATOM 863 O O . PHE A 1 108 ? -1.779 -10.706 5.189 1.00 73.50 108 PHE A O 1
ATOM 870 N N . TYR A 1 109 ? -3.981 -10.477 4.843 1.00 67.81 109 TYR A N 1
ATOM 871 C CA . TYR A 1 109 ? -4.218 -9.714 6.072 1.00 67.81 109 TYR A CA 1
ATOM 872 C C . TYR A 1 109 ? -4.659 -10.577 7.264 1.00 67.81 109 TYR A C 1
ATOM 874 O O . TYR A 1 109 ? -4.526 -10.130 8.405 1.00 67.81 109 TYR A O 1
ATOM 882 N N . LYS A 1 110 ? -5.092 -11.831 7.057 1.00 63.53 110 LYS A N 1
ATOM 883 C CA . LYS A 1 110 ? -5.364 -12.783 8.157 1.00 63.53 110 LYS A CA 1
ATOM 884 C C . LYS A 1 110 ? -4.152 -12.995 9.070 1.00 63.53 110 LYS A C 1
ATOM 886 O O . LYS A 1 110 ? -4.303 -13.071 10.286 1.00 63.53 110 LYS A O 1
ATOM 891 N N . LYS A 1 111 ? -2.938 -13.033 8.506 1.00 55.56 111 LYS A N 1
ATOM 892 C CA . LYS A 1 111 ? -1.688 -13.192 9.275 1.00 55.56 111 LYS A CA 1
ATOM 893 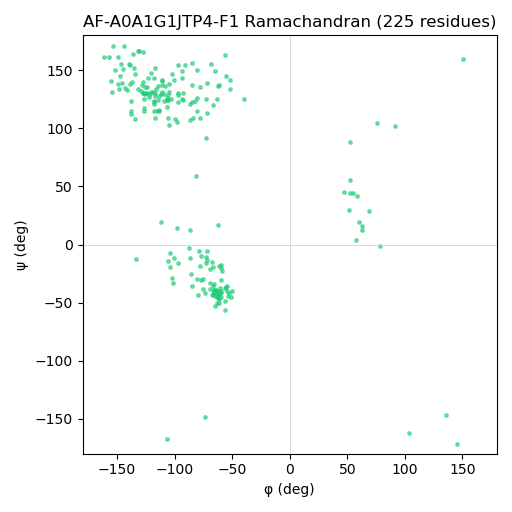C C . LYS A 1 111 ? -1.286 -11.939 10.065 1.00 55.56 111 LYS A C 1
ATOM 895 O O . LYS A 1 111 ? -0.477 -12.043 10.980 1.00 55.56 111 LYS A O 1
ATOM 900 N N . ALA A 1 112 ? -1.853 -10.770 9.755 1.00 50.59 112 ALA A N 1
ATOM 901 C CA . ALA A 1 112 ? -1.473 -9.482 10.343 1.00 50.59 112 ALA A CA 1
ATOM 902 C C . ALA A 1 112 ? -2.190 -9.144 11.670 1.00 50.59 112 ALA A C 1
ATOM 904 O O . ALA A 1 112 ? -2.103 -8.013 12.138 1.00 50.59 112 ALA A O 1
ATOM 905 N N . ALA A 1 113 ? -2.877 -10.105 12.299 1.00 40.12 113 ALA A N 1
ATOM 906 C CA . ALA A 1 113 ? -3.523 -9.936 13.606 1.00 40.12 113 ALA A CA 1
ATOM 907 C C . ALA A 1 113 ? -4.508 -8.748 13.686 1.00 40.12 113 ALA A C 1
ATOM 909 O O . ALA A 1 113 ? -4.573 -8.034 14.684 1.00 40.12 113 ALA A O 1
ATOM 910 N N . LEU A 1 114 ? -5.362 -8.577 12.673 1.00 43.78 114 LEU A N 1
ATOM 911 C CA . LEU A 1 114 ? -6.600 -7.801 12.813 1.00 43.78 114 LEU A CA 1
ATOM 912 C C . LEU A 1 114 ? -7.686 -8.678 13.456 1.00 43.78 114 LEU A C 1
ATOM 914 O O . LEU A 1 114 ? -8.752 -8.895 12.886 1.00 43.78 114 LEU A O 1
ATOM 918 N N . SER A 1 115 ? -7.418 -9.182 14.664 1.00 36.94 115 SER A N 1
ATOM 919 C CA . SER A 1 115 ? -8.320 -10.082 15.402 1.00 36.94 115 SER A CA 1
ATOM 920 C C . SER A 1 115 ? -9.703 -9.464 15.701 1.00 36.94 115 SER A C 1
ATOM 922 O O . SER A 1 115 ? -10.675 -10.167 15.983 1.00 36.94 115 SER A O 1
ATOM 924 N N . LEU A 1 116 ? -9.808 -8.133 15.599 1.00 39.34 116 LEU A N 1
ATOM 925 C CA . LEU A 1 116 ? -11.059 -7.372 15.664 1.00 39.34 116 LEU A CA 1
ATOM 926 C C . LEU A 1 116 ? -11.889 -7.445 14.371 1.00 39.34 116 LEU A C 1
ATOM 928 O O . LEU A 1 116 ? -13.113 -7.410 14.455 1.00 39.34 116 LEU A O 1
ATOM 932 N N . LEU A 1 117 ? -11.258 -7.587 13.199 1.00 39.72 117 LEU A N 1
ATOM 933 C CA . LEU A 1 117 ? -11.956 -7.772 11.921 1.00 39.72 117 LEU A CA 1
ATOM 934 C C . LEU A 1 117 ? -12.299 -9.239 11.655 1.00 39.72 117 LEU A C 1
ATOM 936 O O . LEU A 1 117 ? -13.285 -9.487 10.982 1.00 39.72 117 LEU A O 1
ATOM 940 N N . THR A 1 118 ? -11.572 -10.206 12.225 1.00 40.44 118 THR A N 1
ATOM 941 C CA . THR A 1 118 ? -11.902 -11.644 12.103 1.00 40.44 118 THR A CA 1
ATOM 942 C C . THR A 1 118 ? -13.193 -12.052 12.813 1.00 40.44 118 THR A C 1
ATOM 944 O O . THR A 1 118 ? -13.699 -13.137 12.561 1.00 40.44 118 THR A O 1
ATOM 947 N N . LYS A 1 119 ? -13.734 -11.214 13.710 1.00 42.47 119 LYS A N 1
ATOM 948 C CA . LYS A 1 119 ? -15.077 -11.415 14.291 1.00 42.47 119 LYS A CA 1
ATOM 949 C C . LYS A 1 119 ? -16.195 -10.814 13.439 1.00 42.47 119 LYS A C 1
ATOM 951 O O . LYS A 1 119 ? -17.363 -11.069 13.708 1.00 42.47 119 LYS A O 1
ATOM 956 N N . MET A 1 120 ? -15.844 -9.999 12.449 1.00 45.72 120 MET A N 1
ATOM 957 C CA . MET A 1 120 ? -16.760 -9.581 11.402 1.00 45.72 120 MET A CA 1
ATOM 958 C C . MET A 1 120 ? -16.581 -10.551 10.235 1.00 45.72 120 MET A C 1
ATOM 960 O O . MET A 1 120 ? -15.465 -10.955 9.927 1.00 45.72 120 MET A O 1
ATOM 964 N N . ASP A 1 121 ? -17.666 -10.889 9.552 1.00 48.22 121 ASP A N 1
ATOM 965 C CA . ASP A 1 121 ? -17.724 -11.785 8.382 1.00 48.22 121 ASP A CA 1
ATOM 966 C C . ASP A 1 121 ? -16.923 -11.276 7.149 1.00 48.22 121 ASP A C 1
ATOM 968 O O . ASP A 1 121 ? -17.113 -11.681 6.011 1.00 48.22 121 ASP A O 1
ATOM 972 N N . LEU A 1 122 ? -16.019 -10.318 7.366 1.00 50.75 122 LEU A N 1
ATOM 973 C CA . LEU A 1 122 ? -15.100 -9.735 6.396 1.00 50.75 122 LEU A CA 1
ATOM 974 C C . LEU A 1 122 ? -13.907 -10.655 6.103 1.00 50.75 122 LEU A C 1
ATOM 976 O O . LEU A 1 122 ? -13.134 -10.369 5.198 1.00 50.75 122 LEU A O 1
ATOM 980 N N . SER A 1 123 ? -13.725 -11.730 6.878 1.00 52.75 123 SER A N 1
ATOM 981 C CA . SER A 1 123 ? -12.507 -12.547 6.841 1.00 52.75 123 SER A CA 1
ATOM 982 C C . SER A 1 123 ? -12.360 -13.426 5.594 1.00 52.75 123 SER A C 1
ATOM 984 O O . SER A 1 123 ? -11.281 -13.970 5.376 1.00 52.75 123 SER A O 1
ATOM 986 N N . GLU A 1 124 ? -13.398 -13.560 4.766 1.00 56.31 124 GLU A N 1
ATOM 987 C CA . GLU A 1 124 ? -13.369 -14.444 3.591 1.00 56.31 124 GLU A CA 1
ATOM 988 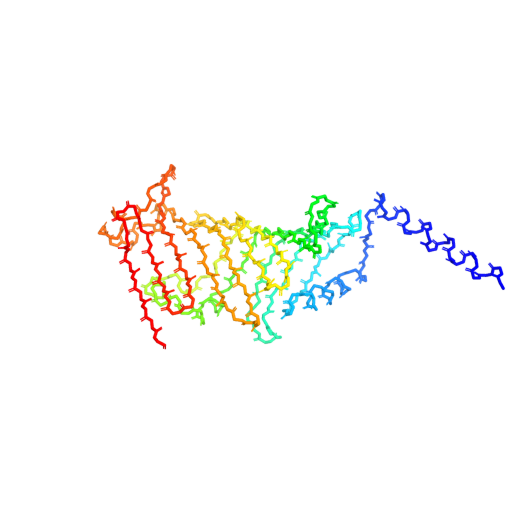C C . GLU A 1 124 ? -13.242 -13.711 2.252 1.00 56.31 124 GLU A C 1
ATOM 990 O O . GLU A 1 124 ? -12.900 -14.331 1.247 1.00 56.31 124 GLU A O 1
ATOM 995 N N . GLN A 1 125 ? -13.455 -12.393 2.216 1.00 68.69 125 GLN A N 1
ATOM 996 C CA . GLN A 1 125 ? -13.489 -11.640 0.961 1.00 68.69 125 GLN A CA 1
ATOM 997 C C . GLN A 1 125 ? -12.176 -10.898 0.705 1.00 68.69 125 GLN A C 1
ATOM 999 O O . GLN A 1 125 ? -11.542 -10.353 1.612 1.00 68.69 125 GLN A O 1
ATOM 1004 N N . ALA A 1 126 ? -11.748 -10.872 -0.557 1.00 78.44 126 ALA A N 1
ATOM 1005 C CA . ALA A 1 126 ? -10.640 -10.021 -0.961 1.00 78.44 126 ALA A CA 1
ATOM 1006 C C . ALA A 1 126 ? -11.003 -8.551 -0.703 1.00 78.44 126 ALA A C 1
ATOM 1008 O O . ALA A 1 126 ? -12.121 -8.113 -0.969 1.00 78.44 126 ALA A O 1
ATOM 1009 N N . LEU A 1 127 ? -10.053 -7.791 -0.170 1.00 82.31 127 LEU A N 1
ATOM 1010 C CA . LEU A 1 127 ? -10.216 -6.365 0.056 1.00 82.31 127 LEU A CA 1
ATOM 1011 C C . LEU A 1 127 ? -9.831 -5.623 -1.222 1.00 82.31 127 LEU A C 1
ATOM 1013 O O . LEU A 1 127 ? -8.690 -5.726 -1.676 1.00 82.31 127 LEU A O 1
ATOM 1017 N N . THR A 1 128 ? -10.766 -4.858 -1.776 1.00 88.31 128 THR A N 1
ATOM 1018 C CA . THR A 1 128 ? -10.515 -4.016 -2.948 1.00 88.31 128 THR A CA 1
ATOM 1019 C C . THR A 1 128 ? -10.219 -2.584 -2.516 1.00 88.31 128 THR A C 1
ATOM 1021 O O . THR A 1 128 ? -10.947 -1.985 -1.721 1.00 88.31 128 THR A O 1
ATOM 1024 N N . VAL A 1 129 ? -9.131 -2.037 -3.043 1.00 90.69 129 VAL A N 1
ATOM 1025 C CA . VAL A 1 129 ? -8.680 -0.660 -2.863 1.00 90.69 129 VAL A CA 1
ATOM 1026 C C . VAL A 1 129 ? -8.691 -0.002 -4.233 1.00 90.69 129 VAL A C 1
ATOM 1028 O O . VAL A 1 129 ? -7.924 -0.377 -5.115 1.00 90.69 129 VAL A O 1
ATOM 1031 N N . ASP A 1 130 ? -9.547 0.996 -4.402 1.00 93.38 130 ASP A N 1
ATOM 1032 C CA . ASP A 1 130 ? -9.706 1.727 -5.659 1.00 93.38 130 ASP A CA 1
ATOM 1033 C C . ASP A 1 130 ? -8.409 2.453 -6.023 1.00 93.38 130 ASP A C 1
ATOM 1035 O O . ASP A 1 130 ? -7.972 2.441 -7.173 1.00 93.38 130 ASP A O 1
ATOM 1039 N N . ARG A 1 131 ? -7.757 3.055 -5.020 1.00 94.94 131 ARG A N 1
ATOM 1040 C CA . ARG A 1 131 ? -6.514 3.799 -5.213 1.00 94.94 131 ARG A CA 1
ATOM 1041 C C . ARG A 1 131 ? -5.594 3.730 -4.009 1.00 94.94 131 ARG A C 1
ATOM 1043 O O . ARG A 1 131 ? -6.001 4.005 -2.883 1.00 94.94 131 ARG A O 1
ATOM 1050 N N . LEU A 1 132 ? -4.321 3.475 -4.273 1.00 93.44 132 LEU A N 1
ATOM 1051 C CA . LEU A 1 132 ? -3.221 3.535 -3.325 1.00 93.44 132 LEU A CA 1
ATOM 1052 C C . LEU A 1 132 ? -2.164 4.522 -3.831 1.00 93.44 132 LEU A C 1
ATOM 1054 O O . LEU A 1 132 ? -1.660 4.390 -4.940 1.00 93.44 132 LEU A O 1
ATOM 1058 N N . ARG A 1 133 ? -1.783 5.491 -3.000 1.00 94.62 133 ARG A N 1
ATOM 1059 C CA . ARG A 1 133 ? -0.671 6.413 -3.223 1.00 94.62 133 ARG A CA 1
ATOM 1060 C C . ARG A 1 133 ? 0.268 6.397 -2.027 1.00 94.62 133 ARG A C 1
ATOM 1062 O O . ARG A 1 133 ? -0.067 6.852 -0.932 1.00 94.62 133 ARG A O 1
ATOM 1069 N N . LEU A 1 134 ? 1.482 5.936 -2.274 1.00 92.19 134 LEU A N 1
ATOM 1070 C CA . LEU A 1 134 ? 2.553 5.809 -1.302 1.00 92.19 134 LEU A CA 1
ATOM 1071 C C . LEU A 1 134 ? 3.707 6.737 -1.693 1.00 92.19 134 LEU A C 1
ATOM 1073 O O . LEU A 1 134 ? 4.120 6.767 -2.846 1.00 92.19 134 LEU A O 1
ATOM 1077 N N . SER A 1 135 ? 4.240 7.489 -0.739 1.00 91.19 135 SER A N 1
ATOM 1078 C CA . SER A 1 135 ? 5.530 8.165 -0.867 1.00 91.19 135 SER A CA 1
ATOM 1079 C C . SER A 1 135 ? 6.548 7.425 -0.007 1.00 91.19 135 SER A C 1
ATOM 1081 O O . SER A 1 135 ? 6.318 7.177 1.176 1.00 91.19 135 SER A O 1
ATOM 1083 N N . ILE A 1 136 ? 7.660 7.033 -0.611 1.00 89.31 136 ILE A N 1
ATOM 1084 C CA . ILE A 1 136 ? 8.753 6.319 0.034 1.00 89.31 136 ILE A CA 1
ATOM 1085 C C . ILE A 1 136 ? 9.945 7.259 0.041 1.00 89.31 136 ILE A C 1
ATOM 1087 O O . ILE A 1 136 ? 10.467 7.610 -1.013 1.00 89.31 136 ILE A O 1
ATOM 1091 N N . SER A 1 137 ? 10.384 7.652 1.228 1.00 88.25 137 SER A N 1
ATOM 1092 C CA . SER A 1 137 ? 11.551 8.509 1.418 1.00 88.25 137 SER A CA 1
ATOM 1093 C C . SER A 1 137 ? 12.642 7.740 2.145 1.00 88.25 137 SER A C 1
ATOM 1095 O O . SER A 1 137 ? 12.378 7.026 3.116 1.00 88.25 137 SER A O 1
ATOM 1097 N N . ARG A 1 138 ? 13.883 7.872 1.681 1.00 80.62 138 ARG A N 1
ATOM 1098 C CA . ARG A 1 138 ? 15.050 7.305 2.360 1.00 80.62 138 ARG A CA 1
ATOM 1099 C C . ARG A 1 138 ? 15.884 8.428 2.969 1.00 80.62 138 ARG A C 1
ATOM 1101 O O . ARG A 1 138 ? 16.209 9.401 2.295 1.00 80.62 138 ARG A O 1
ATOM 1108 N N . ALA A 1 139 ? 16.216 8.284 4.246 1.00 74.75 139 ALA A N 1
ATOM 1109 C CA . ALA A 1 139 ? 17.140 9.145 4.976 1.00 74.75 139 ALA A CA 1
ATOM 1110 C C . ALA A 1 139 ? 18.147 8.275 5.748 1.00 74.75 139 ALA A C 1
ATOM 1112 O O . ALA A 1 139 ? 17.922 7.080 5.928 1.00 74.75 139 ALA A O 1
ATOM 1113 N N . GLU A 1 140 ? 19.235 8.866 6.247 1.00 72.38 140 GLU A N 1
ATOM 1114 C CA . GLU A 1 140 ? 20.247 8.137 7.038 1.00 72.38 140 GLU A CA 1
ATOM 1115 C C . GLU A 1 140 ? 19.642 7.402 8.247 1.00 72.38 140 GLU A C 1
ATOM 1117 O O . GLU A 1 140 ? 20.042 6.289 8.575 1.00 72.38 140 GLU A O 1
ATOM 1122 N N . ALA A 1 141 ? 18.622 7.995 8.876 1.00 70.19 141 ALA A N 1
ATOM 1123 C CA . ALA A 1 141 ? 17.949 7.442 10.050 1.00 70.19 141 ALA A CA 1
ATOM 1124 C C . ALA A 1 141 ? 16.932 6.319 9.744 1.00 70.19 141 ALA A C 1
ATOM 1126 O O . ALA A 1 141 ? 16.376 5.741 10.680 1.00 70.19 141 ALA A O 1
ATOM 1127 N N . GLY A 1 142 ? 16.648 6.015 8.471 1.00 77.94 142 GLY A N 1
ATOM 1128 C CA . GLY A 1 142 ? 15.707 4.960 8.084 1.00 77.94 142 GLY A CA 1
ATOM 1129 C C . GLY A 1 142 ? 14.899 5.245 6.814 1.00 77.94 142 GLY A C 1
ATOM 1130 O O . GLY A 1 142 ? 15.131 6.211 6.086 1.00 77.94 142 GLY A O 1
ATOM 1131 N N . ILE A 1 143 ? 13.921 4.377 6.555 1.00 83.69 143 ILE A N 1
ATOM 1132 C CA . ILE A 1 143 ? 12.993 4.484 5.425 1.00 83.69 143 ILE A CA 1
ATOM 1133 C C . ILE A 1 143 ? 11.625 4.920 5.954 1.00 83.69 143 ILE A C 1
ATOM 1135 O O . ILE A 1 143 ? 11.050 4.281 6.838 1.00 83.69 143 ILE A O 1
ATOM 1139 N N . GLY A 1 144 ? 11.105 6.022 5.421 1.00 85.38 144 GLY A N 1
ATOM 1140 C CA . GLY A 1 144 ? 9.754 6.503 5.677 1.00 85.38 144 GLY A CA 1
ATOM 1141 C C . GLY A 1 144 ? 8.806 6.071 4.565 1.00 85.38 144 GLY A C 1
ATOM 1142 O O . GLY A 1 144 ? 9.012 6.426 3.409 1.00 85.38 144 GLY A O 1
ATOM 1143 N N . TYR A 1 145 ? 7.749 5.353 4.927 1.00 87.25 145 TYR A N 1
ATOM 1144 C CA . TYR A 1 145 ? 6.634 4.986 4.061 1.00 87.25 145 TYR A CA 1
ATOM 1145 C C . TYR A 1 145 ? 5.434 5.854 4.432 1.00 87.25 145 TYR A C 1
ATOM 1147 O O . TYR A 1 145 ? 4.784 5.622 5.448 1.00 87.25 145 TYR A O 1
ATOM 1155 N N . HIS A 1 146 ? 5.142 6.878 3.643 1.00 88.69 146 HIS A N 1
ATOM 1156 C CA . HIS A 1 146 ? 3.997 7.751 3.850 1.00 88.69 146 HIS A CA 1
ATOM 1157 C C . HIS A 1 146 ? 2.852 7.340 2.928 1.00 88.69 146 HIS A C 1
ATOM 1159 O O . HIS A 1 146 ? 2.885 7.568 1.718 1.00 88.69 146 HIS A O 1
ATOM 1165 N N . LEU A 1 147 ? 1.817 6.751 3.511 1.00 87.75 147 LEU A N 1
ATOM 1166 C CA . LEU A 1 147 ? 0.559 6.483 2.847 1.00 87.75 147 LEU A CA 1
ATOM 1167 C C . LEU A 1 147 ? -0.208 7.796 2.660 1.00 87.75 147 LEU A C 1
ATOM 1169 O O . LEU A 1 147 ? -0.947 8.246 3.537 1.00 87.75 147 LEU A O 1
ATOM 1173 N N . VAL A 1 148 ? 0.004 8.430 1.511 1.00 88.38 148 VAL A N 1
ATOM 1174 C CA . VAL A 1 148 ? -0.670 9.682 1.149 1.00 88.38 148 VAL A CA 1
ATOM 1175 C C . VAL A 1 148 ? -2.166 9.434 0.991 1.00 88.38 148 VAL A C 1
ATOM 1177 O O . VAL A 1 148 ? -2.979 10.239 1.438 1.00 88.38 148 VAL A O 1
ATOM 1180 N N . GLU A 1 149 ? -2.520 8.311 0.371 1.00 88.44 149 GLU A N 1
ATOM 1181 C CA . GLU A 1 149 ? -3.898 7.962 0.063 1.00 88.44 149 GLU A CA 1
ATOM 1182 C C . GLU A 1 149 ? -4.035 6.441 -0.044 1.00 88.44 149 GLU A C 1
ATOM 1184 O O . GLU A 1 149 ? -3.254 5.787 -0.723 1.00 88.44 149 GLU A O 1
ATOM 1189 N N . CYS A 1 150 ? -5.026 5.869 0.622 1.00 90.56 150 CYS A N 1
ATOM 1190 C CA . CYS A 1 150 ? -5.556 4.544 0.330 1.00 90.56 150 CYS A CA 1
ATOM 1191 C C . CYS A 1 150 ? -7.064 4.675 0.426 1.00 90.56 150 CYS A C 1
ATOM 1193 O O . CYS A 1 150 ? -7.578 5.022 1.491 1.00 90.56 150 CYS A O 1
ATOM 1195 N N . VAL A 1 151 ? -7.748 4.500 -0.693 1.00 91.38 151 VAL A N 1
ATOM 1196 C CA . VAL A 1 151 ? -9.183 4.723 -0.814 1.00 91.38 151 VAL A CA 1
ATOM 1197 C C . VAL A 1 151 ? -9.815 3.447 -1.322 1.00 91.38 151 VAL A C 1
ATOM 1199 O O . VAL A 1 151 ? -9.360 2.856 -2.296 1.00 91.38 151 VAL A O 1
ATOM 1202 N N . SER A 1 152 ? -10.862 3.047 -0.625 1.00 89.44 152 SER A N 1
ATOM 1203 C CA . SER A 1 152 ? -11.807 2.017 -1.004 1.00 89.44 152 SER A CA 1
ATOM 1204 C C . SER A 1 152 ? -13.213 2.589 -0.821 1.00 89.44 152 SER A C 1
ATOM 1206 O O . SER A 1 152 ? -13.403 3.600 -0.129 1.00 89.44 152 SER A O 1
ATOM 1208 N N . LYS A 1 153 ? -14.213 1.901 -1.369 1.00 86.69 153 LYS A N 1
ATOM 1209 C CA . LYS A 1 153 ? -15.631 2.173 -1.122 1.00 86.69 153 LYS A CA 1
ATOM 1210 C C . LYS A 1 153 ? -15.966 2.267 0.370 1.00 86.69 153 LYS A C 1
ATOM 1212 O O . LYS A 1 153 ? -16.736 3.137 0.772 1.00 86.69 153 LYS A O 1
ATOM 1217 N N . ASP A 1 154 ? -15.379 1.393 1.187 1.00 84.81 154 ASP A N 1
ATOM 1218 C CA . ASP A 1 154 ? -15.793 1.237 2.586 1.00 84.81 154 ASP A CA 1
ATOM 1219 C C . ASP A 1 154 ? -14.838 1.881 3.598 1.00 84.81 154 ASP A C 1
ATOM 1221 O O . ASP A 1 154 ? -15.221 2.143 4.744 1.00 84.81 154 ASP A O 1
ATOM 1225 N N . PHE A 1 155 ? -13.593 2.149 3.202 1.00 87.75 155 PHE A N 1
ATOM 1226 C CA . PHE A 1 155 ? -12.588 2.716 4.092 1.00 87.75 155 PHE A CA 1
ATOM 1227 C C . PHE A 1 155 ? -11.619 3.651 3.365 1.00 87.75 155 PHE A C 1
ATOM 1229 O O . PHE A 1 155 ? -11.362 3.533 2.169 1.00 87.75 155 PHE A O 1
ATOM 1236 N N . ARG A 1 156 ? -11.030 4.574 4.124 1.00 91.06 156 ARG A N 1
ATOM 1237 C CA . ARG A 1 156 ? -9.883 5.379 3.704 1.00 91.06 156 ARG A CA 1
ATOM 1238 C C . ARG A 1 156 ? -8.789 5.268 4.747 1.00 91.06 156 ARG A C 1
ATOM 1240 O O . ARG A 1 156 ? -9.064 5.302 5.944 1.00 91.06 156 ARG A O 1
ATOM 1247 N N . LEU A 1 157 ? -7.546 5.177 4.307 1.00 90.31 157 LEU A N 1
ATOM 1248 C CA . LEU A 1 157 ? -6.387 5.138 5.184 1.00 90.31 157 LEU A CA 1
ATOM 1249 C C . LEU A 1 157 ? -5.363 6.176 4.727 1.00 90.31 157 LEU A C 1
ATOM 1251 O O . LEU A 1 157 ? -5.041 6.285 3.546 1.00 90.31 157 LEU A O 1
ATOM 1255 N N . GLN A 1 158 ? -4.861 6.952 5.680 1.00 92.12 158 GLN A N 1
ATOM 1256 C CA . GLN A 1 158 ? -3.823 7.957 5.463 1.00 92.12 158 GLN A CA 1
ATOM 1257 C C . GLN A 1 158 ? -2.818 7.914 6.606 1.00 92.12 158 GLN A C 1
ATOM 1259 O O . GLN A 1 158 ? -3.171 7.553 7.728 1.00 92.12 158 GLN A O 1
ATOM 1264 N N . GLY A 1 159 ? -1.586 8.338 6.351 1.00 91.44 159 GLY A N 1
ATOM 1265 C CA . GLY A 1 159 ? -0.578 8.526 7.385 1.00 91.44 159 GLY A CA 1
ATOM 1266 C C . GLY A 1 159 ? 0.778 7.979 6.978 1.00 91.44 159 GLY A C 1
ATOM 1267 O O . GLY A 1 159 ? 1.147 8.026 5.812 1.00 91.44 159 GLY A O 1
ATOM 1268 N N . GLY A 1 160 ? 1.551 7.460 7.923 1.00 89.62 160 GLY A N 1
ATOM 1269 C CA . GLY A 1 160 ? 2.877 6.960 7.613 1.00 89.62 160 GLY A CA 1
ATOM 1270 C C . GLY A 1 160 ? 3.464 6.021 8.647 1.00 89.62 160 GLY A C 1
ATOM 1271 O O . GLY A 1 160 ? 3.048 5.965 9.805 1.00 89.62 160 GLY A O 1
ATOM 1272 N N . VAL A 1 161 ? 4.466 5.290 8.182 1.00 88.44 161 VAL A N 1
ATOM 1273 C CA . VAL A 1 161 ? 5.276 4.351 8.938 1.00 88.44 161 VAL A CA 1
ATOM 1274 C C . VAL A 1 161 ? 6.737 4.730 8.748 1.00 88.44 161 VAL A C 1
ATOM 1276 O O . VAL A 1 161 ? 7.210 4.879 7.624 1.00 88.44 161 VAL A O 1
ATOM 1279 N N . THR A 1 162 ? 7.476 4.862 9.842 1.00 86.75 162 THR A N 1
ATOM 1280 C CA . THR A 1 162 ? 8.934 4.991 9.807 1.00 86.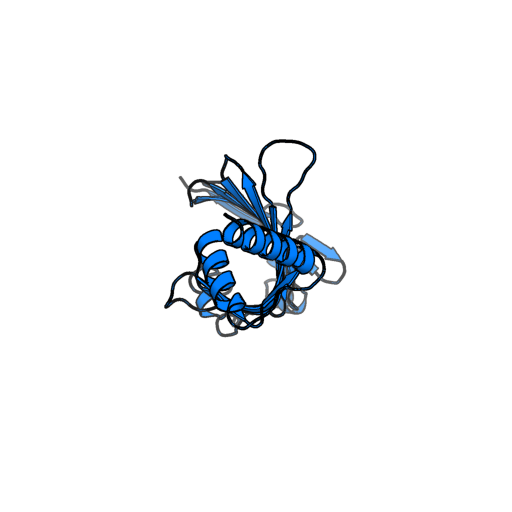75 162 THR A CA 1
ATOM 1281 C C . THR A 1 162 ? 9.545 3.660 10.205 1.00 86.75 162 THR A C 1
ATOM 1283 O O . THR A 1 162 ? 9.242 3.136 11.278 1.00 86.75 162 THR A O 1
ATOM 1286 N N . VAL A 1 163 ? 10.419 3.127 9.357 1.00 84.50 163 VAL A N 1
ATOM 1287 C CA . VAL A 1 163 ? 11.154 1.882 9.585 1.00 84.50 163 VAL A CA 1
ATOM 1288 C C . VAL A 1 163 ? 12.638 2.202 9.731 1.00 84.50 163 VAL A C 1
ATOM 1290 O O . VAL A 1 163 ? 13.229 2.853 8.873 1.00 84.50 163 VAL A O 1
ATOM 1293 N N . ASN A 1 164 ? 13.253 1.724 10.809 1.00 83.44 164 ASN A N 1
ATOM 1294 C CA . ASN A 1 164 ? 14.683 1.861 11.075 1.00 83.44 164 ASN A CA 1
ATOM 1295 C C . ASN A 1 164 ? 15.270 0.474 11.374 1.00 83.44 164 ASN A C 1
ATOM 1297 O O . ASN A 1 164 ? 14.702 -0.263 12.178 1.00 83.44 164 ASN A O 1
ATOM 1301 N N . LYS A 1 165 ? 16.381 0.097 10.719 1.00 81.94 165 LYS A N 1
ATOM 1302 C CA . LYS A 1 165 ? 17.033 -1.224 10.868 1.00 81.94 165 LYS A CA 1
ATOM 1303 C C . LYS A 1 165 ? 16.034 -2.395 10.790 1.00 81.94 165 LYS A C 1
ATOM 1305 O O . LYS A 1 165 ? 16.042 -3.288 11.633 1.00 81.94 165 LYS A O 1
ATOM 1310 N N . SER A 1 166 ? 15.126 -2.342 9.812 1.00 75.94 166 SER A N 1
ATOM 1311 C CA . SER A 1 166 ? 14.059 -3.338 9.596 1.00 75.94 166 SER A CA 1
ATOM 1312 C C . SER A 1 166 ? 13.032 -3.474 10.731 1.00 75.94 166 SER A C 1
ATOM 1314 O O . SER A 1 166 ? 12.235 -4.407 10.727 1.00 75.94 166 SER A O 1
ATOM 1316 N N . LYS A 1 167 ? 13.005 -2.539 11.688 1.00 82.75 167 LYS A N 1
ATOM 1317 C CA . LYS A 1 167 ? 11.992 -2.460 12.744 1.00 82.75 167 LYS A CA 1
ATOM 1318 C C . LYS A 1 167 ? 11.103 -1.244 12.536 1.00 82.75 167 LYS A C 1
ATOM 1320 O O . LYS A 1 167 ? 11.575 -0.162 12.184 1.00 82.75 167 LYS A O 1
ATOM 1325 N N . ILE A 1 168 ? 9.810 -1.413 12.786 1.00 84.31 168 ILE A N 1
ATOM 1326 C CA . ILE A 1 168 ? 8.870 -0.295 12.816 1.00 84.31 168 ILE A CA 1
ATOM 1327 C C . ILE A 1 168 ? 9.241 0.591 14.008 1.00 84.31 168 ILE A C 1
ATOM 1329 O O . ILE A 1 168 ? 9.254 0.139 15.148 1.00 84.31 168 ILE A O 1
ATOM 1333 N N . HIS A 1 169 ? 9.560 1.853 13.738 1.00 87.31 169 HIS A N 1
ATOM 1334 C CA . HIS A 1 169 ? 9.924 2.841 14.750 1.00 87.31 169 HIS A CA 1
ATOM 1335 C C . HIS A 1 169 ? 8.774 3.800 15.060 1.00 87.31 169 HIS A C 1
ATOM 1337 O O . HIS A 1 169 ? 8.673 4.330 16.158 1.00 87.31 169 HIS A O 1
ATOM 1343 N N . ARG A 1 170 ? 7.888 4.050 14.099 1.00 90.06 170 ARG A N 1
ATOM 1344 C CA . ARG A 1 170 ? 6.712 4.885 14.331 1.00 90.06 170 ARG A CA 1
ATOM 1345 C C . ARG A 1 170 ? 5.624 4.525 13.343 1.00 90.06 170 ARG A C 1
ATOM 1347 O O . ARG A 1 170 ? 5.924 4.319 12.171 1.00 90.06 170 ARG A O 1
ATOM 1354 N N . ILE A 1 171 ? 4.379 4.502 13.799 1.00 91.06 171 ILE A N 1
ATOM 1355 C CA . ILE A 1 171 ? 3.204 4.500 12.925 1.00 91.06 171 ILE A CA 1
ATOM 1356 C C . ILE A 1 171 ? 2.326 5.664 13.344 1.00 91.06 171 ILE A C 1
ATOM 1358 O O . ILE A 1 171 ? 2.078 5.885 14.528 1.00 91.06 171 ILE A O 1
ATOM 1362 N N . HIS A 1 172 ? 1.830 6.404 12.368 1.00 92.56 172 HIS A N 1
ATOM 1363 C CA . HIS A 1 172 ? 0.728 7.326 12.562 1.00 92.56 172 HIS A CA 1
ATOM 1364 C C . HIS A 1 172 ? -0.239 7.109 11.417 1.00 92.56 172 HIS A C 1
ATOM 1366 O O . HIS A 1 172 ? 0.062 7.482 10.293 1.00 92.56 172 HIS A O 1
ATOM 1372 N N . LEU A 1 173 ? -1.388 6.508 11.702 1.00 92.06 173 LEU A N 1
ATOM 1373 C CA . LEU A 1 173 ? -2.436 6.256 10.722 1.00 92.06 173 LEU A CA 1
ATOM 1374 C C . LEU A 1 173 ? -3.737 6.942 11.130 1.00 92.06 173 LEU A C 1
ATOM 1376 O O . LEU A 1 173 ? -4.054 7.077 12.311 1.00 92.06 173 LEU A O 1
ATOM 1380 N N . LEU A 1 174 ? -4.498 7.369 10.135 1.00 91.69 174 LEU A N 1
ATOM 1381 C CA . LEU A 1 174 ? -5.888 7.772 10.233 1.00 91.69 174 LEU A CA 1
ATOM 1382 C C . LEU A 1 174 ? -6.691 6.797 9.378 1.00 91.69 174 LEU A C 1
ATOM 1384 O O . LEU A 1 174 ? -6.602 6.839 8.153 1.00 91.69 174 LEU A O 1
ATOM 1388 N N . LEU A 1 175 ? -7.456 5.935 10.039 1.00 90.56 175 LEU A N 1
ATOM 1389 C CA . LEU A 1 175 ? -8.443 5.078 9.398 1.00 90.56 175 LEU A CA 1
ATOM 1390 C C . LEU A 1 175 ? -9.782 5.807 9.431 1.00 90.56 175 LEU A C 1
ATOM 1392 O O . LEU A 1 175 ? -10.240 6.191 10.504 1.00 90.56 175 LEU A O 1
ATOM 1396 N N . LEU A 1 176 ? -10.400 5.995 8.275 1.00 90.69 176 LEU A N 1
ATOM 1397 C CA . LEU A 1 176 ? -11.776 6.446 8.134 1.00 90.69 176 LEU A CA 1
ATOM 1398 C C . LEU A 1 176 ? -12.594 5.278 7.589 1.00 90.69 176 LEU A C 1
ATOM 1400 O O . LEU A 1 176 ? -12.150 4.583 6.682 1.00 90.69 176 LEU A O 1
ATOM 1404 N N . LEU A 1 177 ? -13.782 5.081 8.129 1.00 88.94 177 LEU A N 1
ATOM 1405 C CA . LEU A 1 177 ? -14.742 4.079 7.698 1.00 88.94 177 LEU A CA 1
ATOM 1406 C C . LEU A 1 177 ? -16.000 4.797 7.220 1.00 88.94 177 LEU A C 1
ATOM 1408 O O . LEU A 1 177 ? -16.382 5.826 7.788 1.00 88.94 177 LEU A O 1
ATOM 1412 N N . HIS A 1 178 ? -16.620 4.256 6.180 1.00 86.56 178 HIS A N 1
ATOM 1413 C CA . HIS A 1 178 ? -17.885 4.749 5.657 1.00 86.56 178 HIS A CA 1
ATOM 1414 C C . HIS A 1 178 ? -19.069 4.149 6.434 1.00 86.56 178 HIS A C 1
ATOM 1416 O O . HIS A 1 178 ? -18.960 3.072 7.033 1.00 86.56 178 HIS A O 1
ATOM 1422 N N . ASN A 1 179 ? -20.213 4.838 6.422 1.00 79.44 179 ASN A N 1
ATOM 1423 C CA . ASN A 1 179 ? -21.377 4.525 7.260 1.00 79.44 179 ASN A CA 1
ATOM 1424 C C . ASN A 1 179 ? -21.853 3.053 7.224 1.00 79.44 179 ASN A C 1
ATOM 1426 O O . ASN A 1 179 ? -22.024 2.468 8.293 1.00 79.44 179 ASN A O 1
ATOM 1430 N N . PRO A 1 180 ? -21.968 2.390 6.054 1.00 80.75 180 PRO A N 1
ATOM 1431 C CA . PRO A 1 180 ? -22.434 1.001 5.980 1.00 80.75 180 PRO A CA 1
ATOM 1432 C C . PRO A 1 180 ? -21.553 0.009 6.753 1.00 80.75 180 PRO A C 1
ATOM 1434 O O . PRO A 1 180 ? -22.035 -1.001 7.266 1.00 80.75 180 PRO A O 1
ATOM 1437 N N . LEU A 1 181 ? -20.250 0.286 6.857 1.00 78.38 181 LEU A N 1
ATOM 1438 C CA . LEU A 1 181 ? -19.322 -0.537 7.632 1.00 78.38 181 LEU A CA 1
ATOM 1439 C C . LEU A 1 181 ? -19.340 -0.115 9.109 1.00 78.38 181 LEU A C 1
ATOM 1441 O O . LEU A 1 181 ? -19.300 -0.965 9.998 1.00 78.38 181 LEU A O 1
ATOM 1445 N N . LEU A 1 182 ? -19.489 1.184 9.385 1.00 80.62 182 LEU A N 1
ATOM 1446 C CA . LEU A 1 182 ? -19.625 1.717 10.743 1.00 80.62 182 LEU A CA 1
ATOM 1447 C C . LEU A 1 182 ? -20.831 1.148 11.493 1.00 80.62 182 LEU A C 1
ATOM 1449 O O . LEU A 1 182 ? -20.716 0.863 12.684 1.00 80.62 182 LEU A O 1
ATOM 1453 N N . GLU A 1 183 ? -21.972 0.969 10.828 1.00 83.69 183 GLU A N 1
ATOM 1454 C CA . GLU A 1 183 ? -23.204 0.443 11.435 1.00 83.69 183 GLU A CA 1
ATOM 1455 C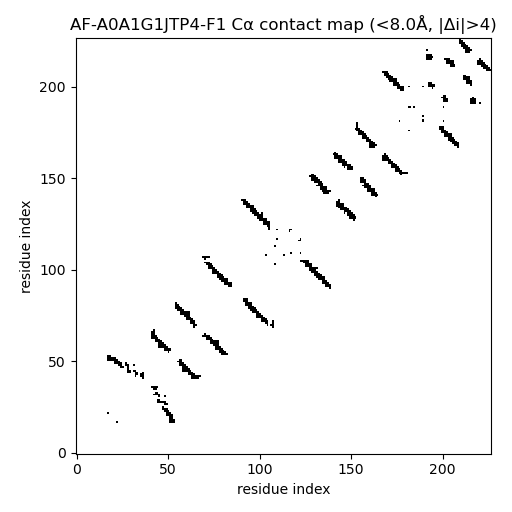 C . GLU A 1 183 ? -23.044 -0.953 12.044 1.00 83.69 183 GLU A C 1
ATOM 1457 O O . GLU A 1 183 ? -23.753 -1.290 12.992 1.00 83.69 183 GLU A O 1
ATOM 1462 N N . ARG A 1 184 ? -22.049 -1.719 11.585 1.00 83.00 184 ARG A N 1
ATOM 1463 C CA . ARG A 1 184 ? -21.695 -3.036 12.132 1.00 83.00 184 ARG A CA 1
ATOM 1464 C C . ARG A 1 184 ? -21.020 -2.956 13.504 1.00 83.00 184 ARG A C 1
ATOM 1466 O O . ARG A 1 184 ? -20.884 -3.971 14.182 1.00 83.00 184 ARG A O 1
ATOM 1473 N N . PHE A 1 185 ? -20.580 -1.770 13.927 1.00 80.06 185 PHE A N 1
ATOM 1474 C CA . PHE A 1 185 ? -19.947 -1.563 15.227 1.00 80.06 185 PHE A CA 1
ATOM 1475 C C . PHE A 1 185 ? -20.953 -1.128 16.308 1.00 80.06 185 PHE A C 1
ATOM 1477 O O . PHE A 1 185 ? -21.899 -0.375 16.035 1.00 80.06 185 PHE A O 1
ATOM 1484 N N . PRO A 1 186 ? -20.704 -1.494 17.584 1.00 84.38 186 PRO A N 1
ATOM 1485 C CA . PRO A 1 186 ? -21.511 -1.035 18.711 1.00 84.38 186 PRO A CA 1
ATOM 1486 C C . PRO A 1 186 ? -21.666 0.492 18.739 1.00 84.38 186 PRO A C 1
ATOM 1488 O O . PRO A 1 186 ? -20.713 1.232 18.485 1.00 84.38 186 PRO A O 1
ATOM 1491 N N . ALA A 1 187 ? -22.853 0.983 19.108 1.00 85.69 187 ALA A N 1
ATOM 1492 C CA . ALA A 1 187 ? -23.150 2.421 19.150 1.00 85.69 187 ALA A CA 1
ATOM 1493 C C . ALA A 1 187 ? -22.162 3.209 20.032 1.00 85.69 187 ALA A C 1
ATOM 1495 O O . ALA A 1 187 ? -21.741 4.310 19.676 1.00 85.69 187 ALA A O 1
ATOM 1496 N N . LEU A 1 188 ? -21.721 2.610 21.145 1.00 83.06 188 LEU A N 1
ATOM 1497 C CA . LEU A 1 188 ? -20.704 3.187 22.027 1.00 83.06 188 LEU A CA 1
ATOM 1498 C C . LEU A 1 188 ? -19.375 3.428 21.301 1.00 83.06 188 LEU A C 1
ATOM 1500 O O . LEU A 1 188 ? -18.779 4.492 21.474 1.00 83.06 188 LEU A O 1
ATOM 1504 N N . PHE A 1 189 ? -18.942 2.485 20.457 1.00 83.62 189 PHE A N 1
ATOM 1505 C CA . PHE A 1 189 ? -17.734 2.637 19.647 1.00 83.62 189 PHE A CA 1
ATOM 1506 C C . PHE A 1 189 ? -17.908 3.775 18.640 1.00 83.62 189 PHE A C 1
ATOM 1508 O O . PHE A 1 189 ? -17.128 4.725 18.654 1.00 83.62 189 PHE A O 1
ATOM 1515 N N . ARG A 1 190 ? -18.992 3.745 17.854 1.00 86.50 190 ARG A N 1
ATOM 1516 C CA . ARG A 1 190 ? -19.308 4.788 16.864 1.00 86.50 190 ARG A CA 1
ATOM 1517 C C . ARG A 1 190 ? -19.324 6.193 17.474 1.00 86.50 190 ARG A C 1
ATOM 1519 O O . ARG A 1 190 ? -18.710 7.111 16.944 1.00 86.50 190 ARG A O 1
ATOM 1526 N N . SER A 1 191 ? -19.944 6.361 18.645 1.00 86.25 191 SER A N 1
ATOM 1527 C CA . SER A 1 191 ? -20.097 7.667 19.315 1.00 86.25 191 SER A CA 1
ATOM 1528 C C . SER A 1 191 ? -18.784 8.363 19.694 1.00 86.25 191 SER A C 1
ATOM 1530 O O . SER A 1 191 ? -18.765 9.564 19.980 1.00 86.25 191 SER A O 1
ATOM 1532 N N . ARG A 1 192 ? -17.690 7.601 19.742 1.00 87.75 192 ARG A N 1
ATOM 1533 C CA . ARG A 1 192 ? -16.370 8.068 20.152 1.00 87.75 192 ARG A CA 1
ATOM 1534 C C . ARG A 1 192 ? -15.431 8.269 18.960 1.00 87.75 192 ARG A C 1
ATOM 1536 O O . ARG A 1 192 ? -14.345 8.806 19.164 1.00 87.75 192 ARG A O 1
ATOM 1543 N N . LEU A 1 193 ? -15.815 7.880 17.742 1.00 89.88 193 LEU A N 1
ATOM 1544 C CA . LEU A 1 193 ? -15.013 8.090 16.534 1.00 89.88 193 LEU A CA 1
ATOM 1545 C C . LEU A 1 193 ? -14.915 9.578 16.168 1.00 89.88 193 LEU A C 1
ATOM 1547 O O . LEU A 1 193 ? -15.752 10.402 16.539 1.00 89.88 193 LEU A O 1
ATOM 1551 N N . ILE A 1 194 ? -13.854 9.933 15.449 1.00 89.56 194 ILE A N 1
ATOM 1552 C CA . ILE A 1 194 ? -13.650 11.273 14.897 1.00 89.56 194 ILE A CA 1
ATOM 1553 C C . ILE A 1 194 ? -14.637 11.444 13.744 1.00 89.56 194 ILE A C 1
ATOM 1555 O O . ILE A 1 194 ? -14.498 10.775 12.721 1.00 89.56 194 ILE A O 1
ATOM 1559 N N . ARG A 1 195 ? -15.617 12.336 13.894 1.00 89.62 195 ARG A N 1
ATOM 1560 C CA . ARG A 1 195 ? -16.573 12.646 12.824 1.00 89.62 195 ARG A CA 1
ATOM 1561 C C . ARG A 1 195 ? -15.899 13.449 11.712 1.00 89.62 195 ARG A C 1
ATOM 1563 O O . ARG A 1 195 ? -15.111 14.358 11.985 1.00 89.62 195 ARG A O 1
ATOM 1570 N N . ARG A 1 196 ? -16.215 13.118 10.465 1.00 87.56 196 ARG A N 1
ATOM 1571 C CA . ARG A 1 196 ? -15.816 13.845 9.257 1.00 87.56 196 ARG A CA 1
ATOM 1572 C C . ARG A 1 196 ? -17.064 14.159 8.415 1.00 87.56 196 ARG A C 1
ATOM 1574 O O . ARG A 1 196 ? -18.127 13.615 8.708 1.00 87.56 196 ARG A O 1
ATOM 1581 N N . PRO A 1 197 ? -16.953 15.061 7.423 1.00 82.50 197 PRO A N 1
ATOM 1582 C CA . PRO A 1 197 ? -18.009 15.265 6.433 1.00 82.50 197 PRO A CA 1
ATOM 1583 C C . PRO A 1 197 ? -18.371 13.966 5.698 1.00 82.50 197 PRO A C 1
ATOM 1585 O O . PRO A 1 197 ? -17.592 13.008 5.712 1.00 82.50 197 PRO A O 1
ATOM 1588 N N . ASP A 1 198 ? -19.530 13.967 5.041 1.00 82.19 198 ASP A N 1
ATOM 1589 C CA . ASP A 1 198 ? -19.977 12.917 4.114 1.00 82.19 198 ASP A CA 1
ATOM 1590 C C . ASP A 1 198 ? -20.059 11.512 4.742 1.00 82.19 198 ASP A C 1
ATOM 1592 O O . ASP A 1 198 ? -19.623 10.526 4.155 1.00 82.19 198 ASP A O 1
ATOM 1596 N N . ASP A 1 199 ? -20.569 11.427 5.974 1.00 85.06 199 ASP A N 1
ATOM 1597 C CA . ASP A 1 199 ? -20.786 10.182 6.729 1.00 85.06 199 ASP A CA 1
ATOM 1598 C C . ASP A 1 199 ? -19.537 9.329 7.020 1.00 85.06 199 ASP A C 1
ATOM 1600 O O . ASP A 1 199 ? -19.627 8.155 7.397 1.00 85.06 199 ASP A O 1
ATOM 1604 N N . TRP A 1 200 ? -18.349 9.928 6.935 1.00 89.44 200 TRP A N 1
ATOM 1605 C CA . TRP A 1 200 ? -17.104 9.282 7.339 1.00 89.44 200 TRP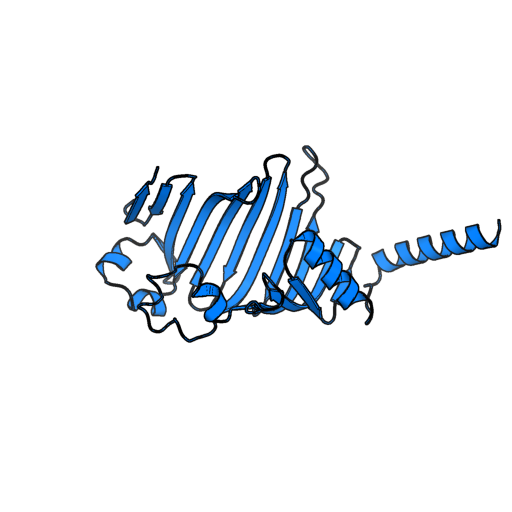 A CA 1
ATOM 1606 C C . TRP A 1 200 ? -16.853 9.443 8.838 1.00 89.44 200 TRP A C 1
ATOM 1608 O O . TRP A 1 200 ? -16.964 10.533 9.410 1.00 89.44 200 TRP A O 1
ATOM 1618 N N . GLN A 1 201 ? -16.420 8.367 9.492 1.00 91.75 201 GLN A N 1
ATOM 1619 C CA . GLN A 1 201 ? -15.930 8.432 10.870 1.00 91.75 201 GLN A CA 1
ATOM 1620 C C . GLN A 1 201 ? -14.639 7.652 11.016 1.00 91.75 201 GLN A C 1
ATOM 1622 O O . GLN A 1 201 ? -14.427 6.651 10.339 1.00 91.75 201 GLN A O 1
ATOM 1627 N N . GLY A 1 202 ? -13.756 8.114 11.896 1.00 90.69 202 GLY A N 1
ATOM 1628 C CA . GLY A 1 202 ? -12.411 7.575 11.935 1.00 90.69 202 GLY A CA 1
ATOM 1629 C C . GLY A 1 202 ? -11.759 7.448 13.291 1.00 90.69 202 GLY A C 1
ATOM 1630 O O . GLY A 1 202 ? -12.226 7.948 14.315 1.00 90.69 202 GLY A O 1
ATOM 1631 N N . LEU A 1 203 ? -10.618 6.780 13.250 1.00 91.88 203 LEU A N 1
ATOM 1632 C CA . LEU A 1 203 ? -9.755 6.488 14.372 1.00 91.88 203 LEU A CA 1
ATOM 1633 C C . LEU A 1 203 ? -8.326 6.843 13.982 1.00 91.88 203 LEU A C 1
ATOM 1635 O O . LEU A 1 203 ? -7.846 6.484 12.904 1.00 91.88 203 LEU A O 1
ATOM 1639 N N . ARG A 1 204 ? -7.630 7.540 14.873 1.00 92.75 204 ARG A N 1
ATOM 1640 C CA . ARG A 1 204 ? -6.197 7.766 14.733 1.00 92.75 204 ARG A CA 1
ATOM 1641 C C . ARG A 1 204 ? -5.452 6.681 15.495 1.00 92.75 204 ARG A C 1
ATOM 1643 O O . ARG A 1 204 ? -5.681 6.515 16.686 1.00 92.75 204 ARG A O 1
ATOM 1650 N N . VAL A 1 205 ? -4.554 5.976 14.826 1.00 91.69 205 VAL A N 1
ATOM 1651 C CA . VAL A 1 205 ? -3.698 4.952 15.424 1.00 91.69 205 VAL A CA 1
ATOM 1652 C C . VAL A 1 205 ? -2.276 5.485 15.471 1.00 91.69 205 VAL A C 1
ATOM 1654 O O . VAL A 1 205 ? -1.721 5.894 14.451 1.00 91.69 205 VAL A O 1
ATOM 1657 N N . LEU A 1 206 ? -1.702 5.511 16.666 1.00 92.56 206 LEU A N 1
ATOM 1658 C CA . LEU A 1 206 ? -0.332 5.917 16.929 1.00 92.56 206 LEU A CA 1
ATOM 1659 C C . LEU A 1 206 ? 0.429 4.729 17.498 1.00 92.56 206 LEU A C 1
ATOM 1661 O O . LEU A 1 206 ? -0.012 4.110 18.462 1.00 92.56 206 LEU A O 1
ATOM 1665 N N . TYR A 1 207 ? 1.586 4.456 16.920 1.00 91.56 207 TYR A N 1
ATOM 1666 C CA . TYR A 1 207 ? 2.549 3.507 17.442 1.00 91.56 207 TYR A CA 1
ATOM 1667 C C . TYR A 1 207 ? 3.889 4.203 17.624 1.00 91.56 207 TYR A C 1
ATOM 1669 O O . TYR A 1 207 ? 4.372 4.899 16.724 1.00 91.56 207 TYR A O 1
ATOM 1677 N N . HIS A 1 208 ? 4.503 3.947 18.764 1.00 88.62 208 HIS A N 1
ATOM 1678 C CA . HIS A 1 208 ? 5.908 4.192 19.046 1.00 88.62 208 HIS A CA 1
ATOM 1679 C C . HIS A 1 208 ? 6.431 2.936 19.756 1.00 88.62 208 HIS A C 1
ATOM 1681 O O . HIS A 1 208 ? 5.621 2.274 20.405 1.00 88.62 208 HIS A O 1
ATOM 1687 N N . PRO A 1 209 ? 7.725 2.572 19.666 1.00 85.12 209 PRO A N 1
ATOM 1688 C CA . PRO A 1 209 ? 8.291 1.470 20.428 1.00 85.12 209 PRO A CA 1
ATOM 1689 C C . PRO A 1 209 ? 7.726 1.463 21.846 1.00 85.12 209 PRO A C 1
ATOM 1691 O O . PRO A 1 209 ? 7.773 2.504 22.506 1.00 85.12 209 PRO A O 1
ATOM 1694 N N . HIS A 1 210 ? 7.152 0.322 22.242 1.00 87.94 210 HIS A N 1
ATOM 1695 C CA . HIS A 1 210 ? 6.519 0.061 23.545 1.00 87.94 210 HIS A CA 1
ATOM 1696 C C . HIS A 1 210 ? 5.104 0.603 23.761 1.00 87.94 210 HIS A C 1
ATOM 1698 O O . HIS A 1 210 ? 4.549 0.370 24.827 1.00 87.94 210 HIS A O 1
ATOM 1704 N N . THR A 1 211 ? 4.496 1.300 22.795 1.00 91.62 211 THR A N 1
ATOM 1705 C CA . THR A 1 211 ? 3.159 1.895 22.967 1.00 91.62 211 THR A CA 1
ATOM 1706 C C . THR A 1 211 ? 2.314 1.824 21.689 1.00 91.62 211 THR A C 1
ATOM 1708 O O . THR A 1 211 ? 2.759 2.164 20.589 1.00 91.62 211 THR A O 1
ATOM 1711 N N . LEU A 1 212 ? 1.049 1.432 21.831 1.00 91.38 212 LEU A N 1
ATOM 1712 C CA . LEU A 1 212 ? 0.022 1.483 20.793 1.00 91.38 212 LEU A CA 1
ATOM 1713 C C . LEU A 1 212 ? -1.191 2.233 21.336 1.00 91.38 212 LEU A C 1
ATOM 1715 O O . LEU A 1 212 ? -1.835 1.795 22.286 1.00 91.38 212 LEU A O 1
ATOM 1719 N N . THR A 1 213 ? -1.527 3.359 20.716 1.00 92.69 213 THR A N 1
ATOM 1720 C CA . THR A 1 213 ? -2.669 4.187 21.109 1.00 92.69 213 THR A CA 1
ATOM 1721 C C . THR A 1 213 ? -3.644 4.336 19.952 1.00 92.69 213 THR A C 1
ATOM 1723 O O . THR A 1 213 ? -3.266 4.741 18.854 1.00 92.69 213 THR A O 1
ATOM 1726 N N . ALA A 1 214 ? -4.920 4.082 20.212 1.00 90.44 214 ALA A N 1
ATOM 1727 C CA . ALA A 1 214 ? -6.013 4.435 19.322 1.00 90.44 214 ALA A CA 1
ATOM 1728 C C . ALA A 1 214 ? -6.777 5.633 19.901 1.00 90.44 214 ALA A C 1
ATOM 1730 O O . ALA A 1 214 ? -7.168 5.617 21.066 1.00 90.44 214 ALA A O 1
ATOM 1731 N N . ILE A 1 215 ? -6.995 6.677 19.105 1.00 91.88 215 ILE A N 1
ATOM 1732 C CA . ILE A 1 215 ? -7.561 7.963 19.532 1.00 91.88 215 ILE A CA 1
ATOM 1733 C C . ILE A 1 215 ? -8.789 8.298 18.686 1.00 91.88 215 ILE A C 1
ATOM 1735 O O . ILE A 1 215 ? -8.747 8.253 17.455 1.00 91.88 215 ILE A O 1
ATOM 1739 N N . GLY A 1 216 ? -9.873 8.651 19.373 1.00 91.19 216 GLY A N 1
ATOM 1740 C CA . GLY A 1 216 ? -11.156 9.054 18.811 1.00 91.19 216 GLY A CA 1
ATOM 1741 C C . GLY A 1 216 ? -11.431 10.550 18.937 1.00 91.19 216 GLY A C 1
ATOM 1742 O O . GLY A 1 216 ? -10.562 11.331 19.316 1.00 91.19 216 GLY A O 1
ATOM 1743 N N . GLY A 1 217 ? -12.677 10.950 18.679 1.00 87.12 217 GLY A N 1
ATOM 1744 C CA . GLY A 1 217 ? -13.146 12.331 18.820 1.00 87.12 217 GLY A CA 1
ATOM 1745 C C . GLY A 1 217 ? -13.230 12.820 20.271 1.00 87.12 217 GLY A C 1
ATOM 1746 O O . GLY A 1 217 ? -13.196 14.021 20.505 1.00 87.12 217 GLY A O 1
ATOM 1747 N N . LYS A 1 218 ? -13.305 11.904 21.247 1.00 84.94 218 LYS A N 1
ATOM 1748 C CA . LYS A 1 218 ? -13.378 12.214 22.690 1.00 84.94 218 LYS A CA 1
ATOM 1749 C C . LYS A 1 218 ? -12.115 11.807 23.468 1.00 84.94 218 LYS A C 1
ATOM 1751 O O . LYS A 1 218 ? -12.181 11.615 24.677 1.00 84.94 218 LYS A O 1
ATOM 1756 N N . GLY A 1 219 ? -10.985 11.610 22.784 1.00 85.31 219 GLY A N 1
ATOM 1757 C CA . GLY A 1 219 ? -9.720 11.174 23.394 1.00 85.31 219 GLY A CA 1
ATOM 1758 C C . GLY A 1 219 ? -9.375 9.694 23.151 1.00 85.31 219 GLY A C 1
ATOM 1759 O O . GLY A 1 219 ? -9.908 9.088 22.214 1.00 85.31 219 GLY A O 1
ATOM 1760 N N . PRO A 1 220 ? -8.457 9.104 23.942 1.00 85.25 220 PRO A N 1
ATOM 1761 C CA . PRO A 1 220 ? -7.967 7.741 23.734 1.00 85.25 220 PRO A CA 1
ATOM 1762 C C . PRO A 1 220 ? -9.077 6.694 23.879 1.00 85.25 220 PRO A C 1
ATOM 1764 O O . PRO A 1 220 ? -9.767 6.628 24.895 1.00 85.25 220 PRO A O 1
ATOM 1767 N N . PHE A 1 221 ? -9.247 5.860 22.858 1.00 84.00 221 PHE A N 1
ATOM 1768 C CA . PHE A 1 221 ? -10.093 4.666 22.890 1.00 84.00 221 PHE A CA 1
ATOM 1769 C C . PHE A 1 221 ? -9.413 3.500 23.582 1.00 84.00 221 PHE A C 1
ATOM 1771 O O . PHE A 1 221 ? -10.046 2.773 24.339 1.00 84.00 221 PHE A O 1
ATOM 1778 N N . PHE A 1 222 ? -8.142 3.315 23.254 1.00 83.88 222 PHE A N 1
ATOM 1779 C CA . PHE A 1 222 ? -7.336 2.184 23.657 1.00 83.88 222 PHE A CA 1
ATOM 1780 C C . PHE A 1 222 ? -5.896 2.659 23.772 1.00 83.88 222 PHE A C 1
ATOM 1782 O O . PHE A 1 222 ? -5.422 3.418 22.921 1.00 83.88 222 PHE A O 1
ATOM 1789 N N . LYS A 1 223 ? -5.216 2.205 24.816 1.00 90.31 223 LYS A N 1
ATOM 1790 C CA . LYS A 1 223 ? -3.781 2.361 24.983 1.00 90.31 223 LYS A CA 1
ATOM 1791 C C . LYS A 1 223 ? -3.242 1.039 25.509 1.00 90.31 223 LYS A C 1
ATOM 1793 O O . LYS A 1 223 ? -3.721 0.559 26.531 1.00 90.31 223 LYS A O 1
ATOM 1798 N N . ALA A 1 224 ? -2.290 0.464 24.793 1.00 88.19 224 ALA A N 1
ATOM 1799 C CA . ALA A 1 224 ? -1.505 -0.665 25.257 1.00 88.19 224 ALA A CA 1
ATOM 1800 C C . ALA A 1 224 ? -0.043 -0.256 25.297 1.00 88.19 224 ALA A C 1
ATOM 1802 O O . ALA A 1 224 ? 0.473 0.276 24.315 1.00 88.19 224 ALA A O 1
ATOM 1803 N N . ASP A 1 225 ? 0.595 -0.546 26.420 1.00 91.25 225 ASP A N 1
ATOM 1804 C CA . ASP A 1 225 ? 2.007 -0.301 26.653 1.00 91.25 225 ASP A CA 1
ATOM 1805 C C . ASP A 1 225 ? 2.665 -1.639 27.031 1.00 91.25 225 ASP A C 1
ATOM 1807 O O . ASP A 1 225 ? 2.035 -2.468 27.693 1.00 91.25 225 ASP A O 1
ATOM 1811 N N . TRP A 1 226 ? 3.900 -1.879 26.592 1.00 89.75 226 TRP A N 1
ATOM 1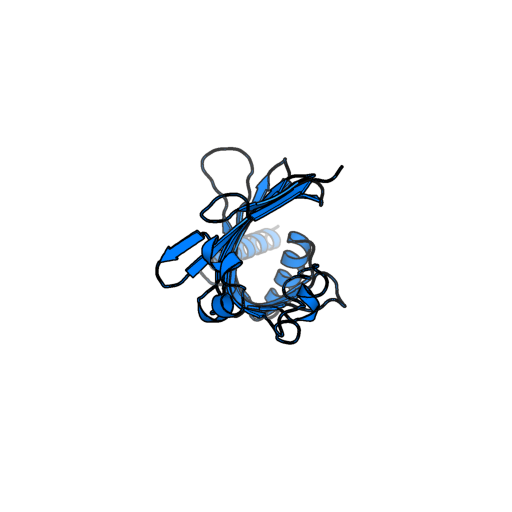812 C CA . TRP A 1 226 ? 4.635 -3.106 26.916 1.00 89.75 226 TRP A CA 1
ATOM 1813 C C . TRP A 1 226 ? 6.137 -2.870 27.029 1.00 89.75 226 TRP A C 1
ATOM 1815 O O . TRP A 1 226 ? 6.708 -2.067 26.293 1.00 89.75 226 TRP A O 1
ATOM 1825 N N . SER A 1 227 ? 6.767 -3.600 27.943 1.00 72.31 227 SER A N 1
ATOM 1826 C CA . SER A 1 227 ? 8.204 -3.540 28.225 1.00 72.31 227 SER A CA 1
ATOM 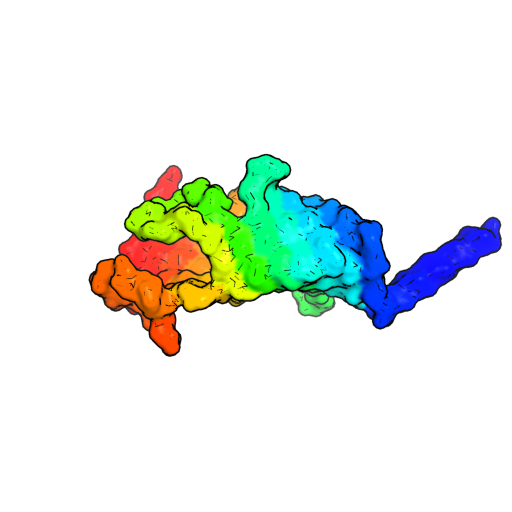1827 C C . SER A 1 227 ? 9.019 -4.316 27.197 1.00 72.31 227 SER A C 1
ATOM 1829 O O . SER A 1 227 ? 8.639 -5.468 26.895 1.00 72.31 227 SER A O 1
#

Sequence (227 aa):
MRILSILILLVVLLLALSYWLPIEGAWLDPFLSAYFSRKFGINVSVHHARIERWRRTHFDSADISAAPDSPKLHSGPGLMELKAFPFRTQGREETVVVMENLTVPADFYKKAALSLLTKMDLSEQALTVDRLRLSISRAEAGIGYHLVECVSKDFRLQGGVTVNKSKIHRIHLLLLLHNPLLERFPALFRSRLIRRPDDWQGLRVLYHPHTLTAIGGKGPFFKADWS

Solvent-accessible surface area (backbone atoms only — not comparable to full-atom values): 11736 Å² total; per-residue (Å²): 112,72,67,60,55,51,51,52,51,50,52,52,49,53,58,55,47,35,50,77,38,69,48,68,51,88,69,45,20,62,51,49,14,53,50,49,16,67,73,71,71,32,46,38,45,43,38,76,33,34,32,38,59,86,36,33,37,38,26,53,27,34,39,38,21,79,45,95,92,41,68,56,32,40,28,33,44,33,39,38,36,60,45,76,74,92,77,84,78,82,87,47,50,34,38,38,38,35,36,24,55,30,37,39,45,32,76,59,53,64,77,67,69,52,68,78,48,62,78,38,93,61,59,78,48,61,48,64,30,55,34,39,32,37,38,38,38,42,52,98,84,29,42,35,41,31,34,73,36,32,37,30,92,54,36,36,41,33,39,38,37,34,32,35,95,94,35,78,54,33,36,40,38,40,43,32,34,26,51,87,62,48,68,78,47,57,68,75,59,60,74,34,32,29,79,51,76,92,61,28,34,24,41,37,40,40,35,40,82,51,38,42,36,34,34,31,61,80,44,77,76,43,76,50,73,56,135

Foldseek 3Di:
DVVVVVVVVVVVVVVVVQQVDKDWDPVVQVVVQVVVCVVPVWGKGFARWIDYNNFKIKGQKMWTGRDPPGDIKIFGIKMKGWDDPPDDDDDKTKIKIKTAFIWAALRNCVVVPPVVCVVPPCNHGIDTWGMWIWIWIDDPQFIKIWGCWTHDPFKIKGGIWTAGPNHTAKTWMKIKGAQVVLVPDDPVVQVFFADDPPRITIWIWIDHVQWIFIAHPVGTPDIGGDD

Nearest PDB structures (foldseek):
  5xlm-assembly2_B  TM=2.711E-01  e=4.032E+00  Mycobacterium tuberculosis H37Rv